Protein AF-A0A1M7TEX7-F1 (afdb_monomer)

Nearest PDB structures (foldseek):
  1cg5-assembly1_A  TM=2.596E-01  e=5.964E+00  Hemitrygon akajei

Sequence (252 aa):
MAIRQKQEQRQETKLKQSQVLVDERVIVTSGSEEETIYDITESYDDDASQSSERIDSQLYGEWSIDLEIGIKLTPKKSFLVVKTDVGYKLLFSGDSEEKVKGLVNLFASFFPFEELSKEKLLYVLEDERQGEYKFSIDRSLNDKSVLLPNGEIVPIVLLKRKKGRIENQEDKDYREFRGLIFDEFEILEELKKKEYFELLKKMLNGKSVEDFPDVFYEVFNTTEEKRERLRNLLKNKRVKSVIEEIVRNANS

Mean predicted aligned error: 14.6 Å

Radius of gyration: 24.05 Å; Cα contacts (8 Å, |Δi|>4): 272; chains: 1; bounding box: 50×52×78 Å

Structure (mmCIF, N/CA/C/O backbone):
data_AF-A0A1M7TEX7-F1
#
_entry.id   AF-A0A1M7TEX7-F1
#
loop_
_atom_site.group_PDB
_atom_site.id
_atom_site.type_symbol
_atom_site.label_atom_id
_atom_site.label_alt_id
_atom_site.label_comp_id
_atom_site.label_asym_id
_atom_site.label_entity_id
_atom_si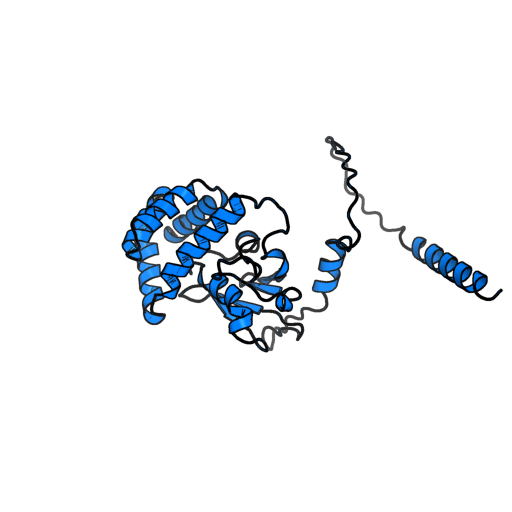te.label_seq_id
_atom_site.pdbx_PDB_ins_code
_atom_site.Cartn_x
_atom_site.Cartn_y
_atom_site.Cartn_z
_atom_site.occupancy
_atom_site.B_iso_or_equiv
_atom_site.auth_seq_id
_atom_site.auth_comp_id
_atom_site.auth_asym_id
_atom_site.auth_atom_id
_atom_site.pdbx_PDB_model_num
ATOM 1 N N . MET A 1 1 ? 28.910 12.886 -56.843 1.00 54.44 1 MET A N 1
ATOM 2 C CA . MET A 1 1 ? 27.505 12.953 -57.314 1.00 54.44 1 MET A CA 1
ATOM 3 C C . MET A 1 1 ? 26.549 11.968 -56.624 1.00 54.44 1 MET A C 1
ATOM 5 O O . MET A 1 1 ? 25.366 12.260 -56.588 1.00 54.44 1 MET A O 1
ATOM 9 N N . ALA A 1 2 ? 27.011 10.879 -55.991 1.00 54.47 2 ALA A N 1
ATOM 10 C CA . ALA A 1 2 ? 26.136 9.867 -55.368 1.00 54.47 2 ALA A CA 1
ATOM 11 C C . ALA A 1 2 ? 25.462 10.257 -54.025 1.00 54.47 2 ALA A C 1
ATOM 13 O O . ALA A 1 2 ? 24.569 9.557 -53.558 1.00 54.47 2 ALA A O 1
ATOM 14 N N . ILE A 1 3 ? 25.864 11.364 -53.386 1.00 50.59 3 ILE A N 1
ATOM 15 C CA . ILE A 1 3 ? 25.315 11.789 -52.081 1.00 50.59 3 ILE A CA 1
ATOM 16 C C . ILE A 1 3 ? 24.027 12.620 -52.245 1.00 50.59 3 ILE A C 1
ATOM 18 O O . ILE A 1 3 ? 23.128 12.512 -51.415 1.00 50.59 3 ILE A O 1
ATOM 22 N N . ARG A 1 4 ? 23.885 13.376 -53.348 1.00 47.16 4 ARG A N 1
ATOM 23 C CA . ARG A 1 4 ? 22.679 14.183 -53.630 1.00 47.16 4 ARG A CA 1
ATOM 24 C C . ARG A 1 4 ? 21.462 13.323 -53.991 1.00 47.16 4 ARG A C 1
ATOM 26 O O . ARG A 1 4 ? 20.394 13.532 -53.431 1.00 47.16 4 ARG A O 1
ATOM 33 N N . GLN A 1 5 ? 21.652 12.268 -54.786 1.00 51.34 5 GLN A N 1
ATOM 34 C CA . GLN A 1 5 ? 20.570 11.342 -55.162 1.00 51.34 5 GLN A CA 1
ATOM 35 C C . GLN A 1 5 ? 19.967 10.591 -53.958 1.00 51.34 5 GLN A C 1
ATOM 37 O O . GLN A 1 5 ? 18.778 10.282 -53.940 1.00 51.34 5 GLN A O 1
ATOM 42 N N . LYS A 1 6 ? 20.765 10.339 -52.910 1.00 50.41 6 LYS A N 1
ATOM 43 C CA . LYS A 1 6 ? 20.307 9.656 -51.688 1.00 50.41 6 LYS A CA 1
ATOM 44 C C . LYS A 1 6 ? 19.526 10.579 -50.738 1.00 50.41 6 LYS A C 1
ATOM 46 O O . LYS A 1 6 ? 18.784 10.088 -49.887 1.00 50.41 6 LYS A O 1
ATOM 51 N N . GLN A 1 7 ? 19.688 11.899 -50.869 1.00 49.69 7 GLN A N 1
ATOM 52 C CA . GLN A 1 7 ? 18.913 12.898 -50.123 1.00 49.69 7 GLN A CA 1
ATOM 53 C C . GLN A 1 7 ? 17.578 13.218 -50.812 1.00 49.69 7 GLN A C 1
ATOM 55 O O . GLN A 1 7 ? 16.569 13.326 -50.118 1.00 49.69 7 GLN A O 1
ATOM 60 N N . GLU A 1 8 ? 17.539 13.250 -52.147 1.00 52.47 8 GLU A N 1
ATOM 61 C CA . GLU A 1 8 ? 16.302 13.458 -52.921 1.00 52.47 8 GLU A CA 1
ATOM 62 C C . GLU A 1 8 ? 15.307 12.291 -52.750 1.00 52.47 8 GLU A C 1
ATOM 64 O O . GLU A 1 8 ? 14.137 12.525 -52.446 1.00 52.47 8 GLU A O 1
ATOM 69 N N . GLN A 1 9 ? 15.771 11.031 -52.758 1.00 49.50 9 GLN A N 1
ATOM 70 C CA . GLN A 1 9 ? 14.899 9.869 -52.491 1.00 49.50 9 GLN A CA 1
ATOM 71 C C . GLN A 1 9 ? 14.287 9.866 -51.076 1.00 49.50 9 GLN A C 1
ATOM 73 O O . GLN A 1 9 ? 13.169 9.386 -50.868 1.00 49.50 9 GLN A O 1
ATOM 78 N N . ARG A 1 10 ? 14.986 10.421 -50.075 1.00 51.16 10 ARG A N 1
ATOM 79 C CA . ARG A 1 10 ? 14.465 10.520 -48.699 1.00 51.16 10 ARG A CA 1
ATOM 80 C C . ARG A 1 10 ? 13.403 11.612 -48.541 1.00 51.16 10 ARG A C 1
ATOM 82 O O . ARG A 1 10 ? 12.552 11.473 -47.665 1.00 51.16 10 ARG A O 1
ATOM 89 N N . GLN A 1 11 ? 13.422 12.661 -49.367 1.00 49.69 11 GLN A N 1
ATOM 90 C CA . GLN A 1 11 ? 12.384 13.698 -49.356 1.00 49.69 11 GLN A CA 1
ATOM 91 C C . GLN A 1 11 ? 11.118 13.254 -50.102 1.00 49.69 11 GLN A C 1
ATOM 93 O O . GLN A 1 11 ? 10.023 13.464 -49.584 1.00 49.69 11 GLN A O 1
ATOM 98 N N . GLU A 1 12 ? 11.241 12.534 -51.223 1.00 46.06 12 GLU A N 1
ATOM 99 C CA . GLU A 1 12 ? 10.071 11.974 -51.925 1.00 46.06 12 GLU A CA 1
ATOM 100 C C . GLU A 1 12 ? 9.307 10.936 -51.087 1.00 46.06 12 GLU A C 1
ATOM 102 O O . GLU A 1 12 ? 8.078 10.875 -51.137 1.00 46.06 12 GLU A O 1
ATOM 107 N N . THR A 1 13 ? 10.012 10.149 -50.266 1.00 45.34 13 THR A N 1
ATOM 108 C CA . THR A 1 13 ? 9.368 9.142 -49.403 1.00 45.34 13 THR A CA 1
ATOM 109 C C . THR A 1 13 ? 8.592 9.791 -48.245 1.00 45.34 13 THR A C 1
ATOM 111 O O . THR A 1 13 ? 7.559 9.270 -47.831 1.00 45.34 13 THR A O 1
ATOM 114 N N . LYS A 1 14 ? 9.037 10.961 -47.755 1.00 47.81 14 LYS A N 1
ATOM 115 C CA . LYS A 1 14 ? 8.327 11.725 -46.714 1.00 47.81 14 LYS A CA 1
ATOM 116 C C . LYS A 1 14 ? 7.072 12.419 -47.246 1.00 47.81 14 LYS A C 1
ATOM 118 O O . LYS A 1 14 ? 6.062 12.404 -46.556 1.00 47.81 14 LYS A O 1
ATOM 123 N N . LEU A 1 15 ? 7.101 12.954 -48.470 1.00 41.19 15 LEU A N 1
ATOM 124 C CA . LEU A 1 15 ? 5.925 13.599 -49.072 1.00 41.19 15 LEU A CA 1
ATOM 125 C C . LEU A 1 15 ? 4.795 12.614 -49.415 1.00 41.19 15 LEU A C 1
ATOM 127 O O . LEU A 1 15 ? 3.628 12.987 -49.344 1.00 41.19 15 LEU A O 1
ATOM 131 N N . LYS A 1 16 ? 5.112 11.350 -49.728 1.00 40.16 16 LYS A N 1
ATOM 132 C CA . LYS A 1 16 ? 4.091 10.326 -50.023 1.00 40.16 16 LYS A CA 1
ATOM 133 C C . LYS A 1 16 ? 3.380 9.766 -48.785 1.00 40.16 16 LYS A C 1
ATOM 135 O O . LYS A 1 16 ? 2.271 9.264 -48.920 1.00 40.16 16 LYS A O 1
ATOM 140 N N . GLN A 1 17 ? 3.960 9.875 -47.587 1.00 37.75 17 GLN A N 1
ATOM 141 C CA . GLN A 1 17 ? 3.291 9.459 -46.341 1.00 37.75 17 GLN A CA 1
ATOM 142 C C . GLN A 1 17 ? 2.362 10.537 -45.765 1.00 37.75 17 GLN A C 1
ATOM 144 O O . GLN A 1 17 ? 1.454 10.216 -45.008 1.00 37.75 17 GLN A O 1
ATOM 149 N N . SER A 1 18 ? 2.529 11.800 -46.166 1.00 37.09 18 SER A N 1
ATOM 150 C CA . SER A 1 18 ? 1.673 12.916 -45.736 1.00 37.09 18 SER A CA 1
ATOM 151 C C . SER A 1 18 ? 0.347 13.020 -46.504 1.00 37.09 18 SER A C 1
ATOM 153 O O . SER A 1 18 ? -0.485 13.849 -46.158 1.00 37.09 18 SER A O 1
ATOM 155 N N . GLN A 1 19 ? 0.141 12.205 -47.544 1.00 34.66 19 GLN A N 1
ATOM 156 C CA . GLN A 1 19 ? -1.050 12.245 -48.406 1.00 34.66 19 GLN A CA 1
ATOM 157 C C . GLN A 1 19 ? -2.088 11.143 -48.122 1.00 34.66 19 GLN A C 1
ATOM 159 O O . GLN A 1 19 ? -3.064 11.049 -48.857 1.00 34.66 19 GLN A O 1
ATOM 164 N N . VAL A 1 20 ? -1.929 10.333 -47.065 1.00 36.31 20 VAL A N 1
ATOM 165 C CA . VAL A 1 20 ? -2.857 9.216 -46.748 1.00 36.31 20 VAL A CA 1
ATOM 166 C C . VAL A 1 20 ? -3.578 9.393 -45.400 1.00 36.31 20 VAL A C 1
ATOM 168 O O . VAL A 1 20 ? -4.051 8.434 -44.809 1.00 36.31 20 VAL A O 1
ATOM 171 N N . LEU A 1 21 ? -3.714 10.621 -44.900 1.00 33.38 21 LEU A N 1
ATOM 172 C CA . LEU A 1 21 ? -4.536 10.906 -43.714 1.00 33.38 21 LEU A CA 1
ATOM 173 C C . LEU A 1 21 ? -5.398 12.149 -43.940 1.00 33.38 21 LEU A C 1
ATOM 175 O O . LEU A 1 21 ? -5.237 13.165 -43.274 1.00 33.38 21 LEU A O 1
ATOM 179 N N . VAL A 1 22 ? -6.311 12.064 -44.907 1.00 34.53 22 VAL A N 1
ATOM 180 C CA . VAL A 1 22 ? -7.509 12.910 -44.952 1.00 34.53 22 VAL A CA 1
ATOM 181 C C . VAL A 1 22 ? -8.653 12.055 -45.485 1.00 34.53 22 VAL A C 1
ATOM 183 O O . VAL A 1 22 ? -8.833 11.957 -46.690 1.00 34.53 22 VAL A O 1
ATOM 186 N N . ASP A 1 23 ? -9.355 11.374 -44.586 1.00 33.91 23 ASP A N 1
ATOM 187 C CA . ASP A 1 23 ? -10.814 11.233 -44.617 1.00 33.91 23 ASP A CA 1
ATOM 188 C C . ASP A 1 23 ? -11.241 10.308 -43.478 1.00 33.91 23 ASP A C 1
ATOM 190 O O . ASP A 1 23 ? -11.081 9.099 -43.557 1.00 33.91 23 ASP A O 1
ATOM 194 N N . GLU A 1 24 ? -11.797 10.894 -42.421 1.00 30.89 24 GLU A N 1
ATOM 195 C CA . GLU A 1 24 ? -13.017 10.380 -41.802 1.00 30.89 24 GLU A CA 1
ATOM 196 C C . GLU A 1 24 ? -13.632 11.499 -40.955 1.00 30.89 24 GLU A C 1
ATOM 198 O O . GLU A 1 24 ? -13.130 11.911 -39.910 1.00 30.89 24 GLU A O 1
ATOM 203 N N . ARG A 1 25 ? -14.719 12.062 -41.485 1.00 28.45 25 ARG A N 1
ATOM 204 C CA . ARG A 1 25 ? -15.595 12.993 -40.781 1.00 28.45 25 ARG A CA 1
ATOM 205 C C . ARG A 1 25 ? -16.450 12.195 -39.803 1.00 28.45 25 ARG A C 1
ATOM 207 O O . ARG A 1 25 ? -17.262 11.387 -40.243 1.00 28.45 25 ARG A O 1
ATOM 214 N N . VAL A 1 26 ? -16.386 12.526 -38.518 1.00 27.75 26 VAL A N 1
ATOM 215 C CA . VAL A 1 26 ? -17.524 12.327 -37.615 1.00 27.75 26 VAL A CA 1
ATOM 216 C C . VAL A 1 26 ? -17.918 13.685 -37.054 1.00 27.75 26 VAL A C 1
ATOM 218 O O . VAL A 1 26 ? -17.162 14.350 -36.354 1.00 27.75 26 VAL A O 1
ATOM 221 N N . ILE A 1 27 ? -19.117 14.104 -37.445 1.00 28.69 27 ILE A N 1
ATOM 222 C CA . ILE A 1 27 ? -19.840 15.252 -36.911 1.00 28.69 27 ILE A CA 1
ATOM 223 C C . ILE A 1 27 ? -20.352 14.857 -35.524 1.00 28.69 27 ILE A C 1
ATOM 225 O O . ILE A 1 27 ? -21.177 13.951 -35.431 1.00 28.69 27 ILE A O 1
ATOM 229 N N . VAL A 1 28 ? -19.941 15.574 -34.477 1.00 27.50 28 VAL A N 1
ATOM 230 C CA . VAL A 1 28 ? -20.751 15.755 -33.265 1.00 27.50 28 VAL A CA 1
ATOM 231 C C . VAL A 1 28 ? -20.690 17.229 -32.872 1.00 27.50 28 VAL A C 1
ATOM 233 O O . VAL A 1 28 ? -19.688 17.915 -33.034 1.00 27.50 28 VAL A O 1
ATOM 236 N N . THR A 1 29 ? -21.857 17.708 -32.483 1.00 27.72 29 THR A N 1
ATOM 237 C CA . THR A 1 29 ? -22.355 19.075 -32.436 1.00 27.72 29 THR A CA 1
ATOM 238 C C . THR A 1 29 ? -21.688 20.007 -31.427 1.00 27.72 29 THR A C 1
ATOM 240 O O . THR A 1 29 ? -21.290 19.616 -30.337 1.00 27.72 29 THR A O 1
ATOM 243 N N . SER A 1 30 ? -21.691 21.277 -31.822 1.00 28.81 30 SER A N 1
ATOM 244 C CA . SER A 1 30 ? -21.382 22.508 -31.097 1.00 28.81 30 SER A CA 1
ATOM 245 C C . SER A 1 30 ? -21.958 22.619 -29.679 1.00 28.81 30 SER A C 1
ATOM 247 O O . SER A 1 30 ? -23.165 22.474 -29.485 1.00 28.81 30 SER A O 1
ATOM 249 N N . GLY A 1 31 ? -21.102 23.043 -28.748 1.00 25.62 31 GLY A N 1
ATOM 250 C CA . GLY A 1 31 ? -21.441 23.649 -27.462 1.00 25.62 31 GLY A CA 1
ATOM 251 C C . GLY A 1 31 ? -20.218 24.412 -26.951 1.00 25.62 31 GLY A C 1
ATOM 252 O O . GLY A 1 31 ? -19.184 23.813 -26.695 1.00 25.62 31 GLY A O 1
ATOM 253 N N . SER A 1 32 ? -20.321 25.735 -26.934 1.00 32.56 32 SER A N 1
ATOM 254 C CA . SER A 1 32 ? -19.311 26.734 -26.569 1.00 32.56 32 SER A CA 1
ATOM 255 C C . SER A 1 32 ? -18.817 26.628 -25.123 1.00 32.56 32 SER A C 1
ATOM 257 O O . SER A 1 32 ? -19.658 26.445 -24.253 1.00 32.56 32 SER A O 1
ATOM 259 N N . GLU A 1 33 ? -17.516 26.858 -24.883 1.00 29.20 33 GLU A N 1
ATOM 260 C CA . GLU A 1 33 ? -16.975 27.857 -23.929 1.00 29.20 33 GLU A CA 1
ATOM 261 C C . GLU A 1 33 ? -15.425 27.801 -23.833 1.00 29.20 33 GLU A C 1
ATOM 263 O O . GLU A 1 33 ? -14.837 26.764 -23.558 1.00 29.20 33 GLU A O 1
ATOM 268 N N . GLU A 1 34 ? -14.809 28.950 -24.143 1.00 30.31 34 GLU A N 1
ATOM 269 C CA . GLU A 1 34 ? -13.480 29.498 -23.787 1.00 30.31 34 GLU A CA 1
ATOM 270 C C . GLU A 1 34 ? -12.267 28.561 -23.557 1.00 30.31 34 GLU A C 1
ATOM 272 O O . GLU A 1 34 ? -12.024 28.059 -22.462 1.00 30.31 34 GLU A O 1
ATOM 277 N N . GLU A 1 35 ? -11.389 28.473 -24.569 1.00 26.50 35 GLU A N 1
ATOM 278 C CA . GLU A 1 35 ? -9.999 28.018 -24.417 1.00 26.50 35 GLU A CA 1
ATOM 279 C C . GLU A 1 35 ? -9.071 29.197 -24.082 1.00 26.50 35 GLU A C 1
ATOM 281 O O . GLU A 1 35 ? -8.774 30.051 -24.923 1.00 26.50 35 GLU A O 1
ATOM 286 N N . THR A 1 36 ? -8.553 29.220 -22.856 1.00 27.31 36 THR A N 1
ATOM 287 C CA . THR A 1 36 ? -7.415 30.066 -22.485 1.00 27.31 36 THR A CA 1
ATOM 288 C C . THR A 1 36 ? -6.122 29.377 -22.927 1.00 27.31 36 THR A C 1
ATOM 290 O O . THR A 1 36 ? -5.679 28.404 -22.318 1.00 27.31 36 THR A O 1
ATOM 293 N N . ILE A 1 37 ? -5.511 29.884 -23.998 1.00 26.39 37 ILE A N 1
ATOM 294 C CA . ILE A 1 37 ? -4.205 29.446 -24.502 1.00 26.39 37 ILE A CA 1
ATOM 295 C C . ILE A 1 37 ? -3.115 29.942 -23.539 1.00 26.39 37 ILE A C 1
ATOM 297 O O . ILE A 1 37 ? -2.884 31.147 -23.436 1.00 26.39 37 ILE A O 1
ATOM 301 N N . TYR A 1 38 ? -2.427 29.026 -22.853 1.00 28.62 38 TYR A N 1
ATOM 302 C CA . TYR A 1 38 ? -1.142 29.315 -22.211 1.00 28.62 38 TYR A CA 1
ATOM 303 C C . TYR A 1 38 ? -0.006 28.870 -23.130 1.00 28.62 38 TYR A C 1
ATOM 305 O O . TYR A 1 38 ? 0.230 27.681 -23.336 1.00 28.62 38 TYR A O 1
ATOM 313 N N . ASP A 1 39 ? 0.687 29.864 -23.673 1.00 28.72 39 ASP A N 1
ATOM 314 C CA . ASP A 1 39 ? 1.920 29.738 -24.439 1.00 28.72 39 ASP A CA 1
ATOM 315 C C . ASP A 1 39 ? 3.068 29.420 -23.457 1.00 28.72 39 ASP A C 1
ATOM 317 O O . ASP A 1 39 ? 3.471 30.272 -22.663 1.00 28.72 39 ASP A O 1
ATOM 321 N N . ILE A 1 40 ? 3.558 28.175 -23.446 1.00 30.78 40 ILE A N 1
ATOM 322 C CA . ILE A 1 40 ? 4.779 27.786 -22.720 1.00 30.78 40 ILE A CA 1
ATOM 323 C C . ILE A 1 40 ? 5.766 27.233 -23.742 1.00 30.78 40 ILE A C 1
ATOM 325 O O . ILE A 1 40 ? 5.841 26.035 -24.009 1.00 30.78 40 ILE A O 1
ATOM 329 N N . THR A 1 41 ? 6.546 28.140 -24.317 1.00 31.52 41 THR A N 1
ATOM 330 C CA . THR A 1 41 ? 7.811 27.808 -24.962 1.00 31.52 41 THR A CA 1
ATOM 331 C C . THR A 1 41 ? 8.876 27.617 -23.883 1.00 31.52 41 THR A C 1
ATOM 333 O O . THR A 1 41 ? 9.486 28.589 -23.441 1.00 31.52 41 THR A O 1
ATOM 336 N N . GLU A 1 42 ? 9.142 26.377 -23.479 1.00 31.56 42 GLU A N 1
ATOM 337 C CA . GLU A 1 42 ? 10.428 26.021 -22.874 1.00 31.56 42 GLU A CA 1
ATOM 338 C C . GLU A 1 42 ? 11.030 24.834 -23.624 1.00 31.56 42 GLU A C 1
ATOM 340 O O . GLU A 1 42 ? 10.431 23.775 -23.797 1.00 31.56 42 GLU A O 1
ATOM 345 N N . SER A 1 43 ? 12.226 25.086 -24.144 1.00 27.28 43 SER A N 1
ATOM 346 C CA . SER A 1 43 ? 13.076 24.174 -24.890 1.00 27.28 43 SER A CA 1
ATOM 347 C C . SER A 1 43 ? 13.375 22.913 -24.081 1.00 27.28 43 SER A C 1
ATOM 349 O O . SER A 1 43 ? 14.098 22.963 -23.085 1.00 27.28 43 SER A O 1
ATOM 351 N N . TYR A 1 44 ? 12.839 21.786 -24.541 1.00 30.80 44 TYR A N 1
ATOM 352 C CA . TYR A 1 44 ? 13.184 20.460 -24.049 1.00 30.80 44 TYR A CA 1
ATOM 353 C C . TYR A 1 44 ? 14.548 20.042 -24.596 1.00 30.80 44 TYR A C 1
ATOM 355 O O . TYR A 1 44 ? 14.739 19.976 -25.810 1.00 30.80 44 TYR A O 1
ATOM 363 N N . ASP A 1 45 ? 15.475 19.739 -23.690 1.00 27.58 45 ASP A N 1
ATOM 364 C CA . ASP A 1 45 ? 16.682 18.985 -24.015 1.00 27.58 45 ASP A CA 1
ATOM 365 C C . ASP A 1 45 ? 16.318 17.565 -24.500 1.00 27.58 45 ASP A C 1
ATOM 367 O O . ASP A 1 45 ? 15.389 16.908 -24.015 1.00 27.58 45 ASP A O 1
ATOM 371 N N . ASP A 1 46 ? 17.091 17.123 -25.484 1.00 31.89 46 ASP A N 1
ATOM 372 C CA . ASP A 1 46 ? 16.767 16.236 -26.608 1.00 31.89 46 ASP A CA 1
ATOM 373 C C . ASP A 1 46 ? 16.649 14.719 -26.309 1.00 31.89 46 ASP A C 1
ATOM 375 O O . ASP A 1 46 ? 17.019 13.907 -27.149 1.00 31.89 46 ASP A O 1
ATOM 379 N N . ASP A 1 47 ? 16.147 14.286 -25.141 1.00 33.41 47 ASP A N 1
ATOM 380 C CA . ASP A 1 47 ? 16.116 12.836 -24.807 1.00 33.41 47 ASP A CA 1
ATOM 381 C C . ASP A 1 47 ? 14.834 12.307 -24.122 1.00 33.41 47 ASP A C 1
ATOM 383 O O . ASP A 1 47 ? 14.770 11.148 -23.707 1.00 33.41 47 ASP A O 1
ATOM 387 N N . ALA A 1 48 ? 13.769 13.111 -24.027 1.00 40.31 48 ALA A N 1
ATOM 388 C CA . ALA A 1 48 ? 12.482 12.681 -23.448 1.00 40.31 48 ALA A CA 1
ATOM 389 C C . ALA A 1 48 ? 11.276 12.817 -24.398 1.00 40.31 48 ALA A C 1
ATOM 391 O O . ALA A 1 48 ? 10.140 12.534 -24.017 1.00 40.31 48 ALA A O 1
ATOM 392 N N . SER A 1 49 ? 11.508 13.195 -25.654 1.00 35.53 49 SER A N 1
ATOM 393 C CA . SER A 1 49 ? 10.461 13.588 -26.608 1.00 35.53 49 SER A CA 1
ATOM 394 C C . SER A 1 49 ? 9.995 12.442 -27.514 1.00 35.53 49 SER A C 1
ATOM 396 O O . SER A 1 49 ? 9.767 12.631 -28.708 1.00 35.53 49 SER A O 1
ATOM 398 N N . GLN A 1 50 ? 9.832 11.236 -26.964 1.00 33.62 50 GLN A N 1
ATOM 399 C CA . GLN A 1 50 ? 9.055 10.178 -27.616 1.00 33.62 50 GLN A CA 1
ATOM 400 C C . GLN A 1 50 ? 7.827 9.831 -26.772 1.00 33.62 50 GLN A C 1
ATOM 402 O O . GLN A 1 50 ? 7.761 8.800 -26.117 1.00 33.62 50 GLN A O 1
ATOM 407 N N . SER A 1 51 ? 6.843 10.731 -26.864 1.00 38.91 51 SER A N 1
ATOM 408 C CA . SER A 1 51 ? 5.399 10.456 -26.920 1.00 38.91 51 SER A CA 1
ATOM 409 C C . SER A 1 51 ? 4.832 9.468 -25.894 1.00 38.91 51 SER A C 1
ATOM 411 O O . SER A 1 51 ? 4.859 8.254 -26.108 1.00 38.91 51 SER A O 1
ATOM 413 N N . SER A 1 52 ? 4.154 10.006 -24.880 1.00 42.97 52 SER A N 1
ATOM 414 C CA . SER A 1 52 ? 3.128 9.291 -24.108 1.00 42.97 52 SER A CA 1
ATOM 415 C C . SER A 1 52 ? 2.142 8.521 -25.008 1.00 42.97 52 SER A C 1
ATOM 417 O O . SER A 1 52 ? 1.761 7.409 -24.672 1.00 42.97 52 SER A O 1
ATOM 419 N N . GLU A 1 53 ? 1.831 9.036 -26.202 1.00 37.78 53 GLU A N 1
ATOM 420 C CA . GLU A 1 53 ? 0.928 8.401 -27.180 1.00 37.78 53 GLU A CA 1
ATOM 421 C C . GLU A 1 53 ? 1.510 7.164 -27.908 1.00 37.78 53 GLU A C 1
ATOM 423 O O . GLU A 1 53 ? 0.760 6.277 -28.324 1.00 37.78 53 GLU A O 1
ATOM 428 N N . ARG A 1 54 ? 2.843 7.029 -28.053 1.00 37.88 54 ARG A N 1
ATOM 429 C CA . ARG A 1 54 ? 3.438 5.781 -28.596 1.00 37.88 54 ARG A CA 1
ATOM 430 C C . ARG A 1 54 ? 3.561 4.683 -27.552 1.00 37.88 54 ARG A C 1
ATOM 432 O O . ARG A 1 54 ? 3.608 3.513 -27.925 1.00 37.88 54 ARG A O 1
ATOM 439 N N . ILE A 1 55 ? 3.644 5.047 -26.274 1.00 45.56 55 ILE A N 1
ATOM 440 C CA . ILE A 1 55 ? 3.760 4.073 -25.188 1.00 45.56 55 ILE A CA 1
ATOM 441 C C . ILE A 1 55 ? 2.469 3.253 -25.101 1.00 45.56 55 ILE A C 1
ATOM 443 O O . ILE A 1 55 ? 2.549 2.028 -25.053 1.00 45.56 55 ILE A O 1
ATOM 447 N N . ASP A 1 56 ? 1.301 3.890 -25.222 1.00 38.22 56 ASP A N 1
ATOM 448 C CA . ASP A 1 56 ? 0.021 3.174 -25.246 1.00 38.22 56 ASP A CA 1
ATOM 449 C C . ASP A 1 56 ? -0.061 2.205 -26.438 1.00 38.22 56 ASP A C 1
ATOM 451 O O . ASP A 1 56 ? -0.260 1.007 -26.253 1.00 38.22 56 ASP A O 1
ATOM 455 N N . SER A 1 57 ? 0.213 2.657 -27.665 1.00 40.16 57 SER A N 1
ATOM 456 C CA . SER A 1 57 ? 0.108 1.792 -28.856 1.00 40.16 57 SER A CA 1
ATOM 457 C C . SER A 1 57 ? 1.132 0.642 -28.925 1.00 40.16 57 SER A C 1
ATOM 459 O O . SER A 1 57 ? 0.865 -0.360 -29.587 1.00 40.16 57 SER A O 1
ATOM 461 N N . GLN A 1 58 ? 2.273 0.729 -28.227 1.00 42.34 58 GLN A N 1
ATOM 462 C CA . GLN A 1 58 ? 3.241 -0.376 -28.111 1.00 42.34 58 GLN A CA 1
ATOM 463 C C . GLN A 1 58 ? 2.971 -1.323 -26.924 1.00 42.34 58 GLN A C 1
ATOM 465 O O . GLN A 1 58 ? 3.408 -2.474 -26.972 1.00 42.34 58 GLN A O 1
ATOM 470 N N . LEU A 1 59 ? 2.247 -0.881 -25.886 1.00 42.09 59 LEU A N 1
ATOM 471 C CA . LEU A 1 59 ? 1.855 -1.698 -24.722 1.00 42.09 59 LEU A CA 1
ATOM 472 C C . LEU A 1 59 ? 0.642 -2.603 -24.994 1.00 42.09 59 LEU A C 1
ATOM 474 O O . LEU A 1 59 ? 0.545 -3.682 -24.408 1.00 42.09 59 LEU A O 1
ATOM 478 N N . TYR A 1 60 ? -0.252 -2.203 -25.905 1.00 41.62 60 TYR A N 1
ATOM 479 C CA . TYR A 1 60 ? -1.427 -2.993 -26.314 1.00 41.62 60 TYR A CA 1
ATOM 480 C C . TYR A 1 60 ? -1.127 -4.070 -27.373 1.00 41.62 60 TYR A C 1
ATOM 482 O O . TYR A 1 60 ? -2.047 -4.683 -27.915 1.00 41.62 60 TYR A O 1
ATOM 490 N N . GLY A 1 61 ? 0.151 -4.341 -27.658 1.00 39.66 61 GLY A N 1
ATOM 491 C CA . GLY A 1 61 ? 0.563 -5.476 -28.480 1.00 39.66 61 GLY A CA 1
ATOM 492 C C . GLY A 1 61 ? 0.234 -6.813 -27.806 1.00 39.66 61 GLY A C 1
ATOM 493 O O . GLY A 1 61 ? 1.028 -7.319 -27.020 1.00 39.66 61 GLY A O 1
ATOM 494 N N . GLU A 1 62 ? -0.930 -7.363 -28.156 1.00 40.06 62 GLU A N 1
ATOM 495 C CA . GLU A 1 62 ? -1.388 -8.744 -27.935 1.00 40.06 62 GLU A CA 1
ATOM 496 C C . GLU A 1 62 ? -1.434 -9.218 -26.472 1.00 40.06 62 GLU A C 1
ATOM 498 O O . GLU A 1 62 ? -0.703 -10.109 -26.034 1.00 40.06 62 GLU A O 1
ATOM 503 N N . TRP A 1 63 ? -2.398 -8.680 -25.726 1.00 45.41 63 TRP A N 1
ATOM 504 C CA . TRP A 1 63 ? -2.955 -9.370 -24.564 1.00 45.41 63 TRP A CA 1
ATOM 505 C C . TRP A 1 63 ? -4.039 -10.320 -25.076 1.00 45.41 63 TRP A C 1
ATOM 507 O O . TRP A 1 63 ? -5.089 -9.873 -25.531 1.00 45.41 63 TRP A O 1
ATOM 517 N N . SER A 1 64 ? -3.787 -11.629 -25.046 1.00 40.19 64 SER A N 1
ATOM 518 C CA . SER A 1 64 ? -4.831 -12.630 -25.292 1.00 40.19 64 SER A CA 1
ATOM 519 C C . SER A 1 64 ? -5.257 -13.231 -23.956 1.00 40.19 64 SER A C 1
ATOM 521 O O . SER A 1 64 ? -4.480 -13.904 -23.278 1.00 40.19 64 SER A O 1
ATOM 523 N N . ILE A 1 65 ? -6.494 -12.945 -23.546 1.00 38.94 65 ILE A N 1
ATOM 524 C CA . ILE A 1 65 ? -7.145 -13.660 -22.448 1.00 38.94 65 ILE A CA 1
ATOM 525 C C . ILE A 1 65 ? -7.640 -14.978 -23.041 1.00 38.94 65 ILE A C 1
ATOM 527 O O . ILE A 1 65 ? -8.652 -15.014 -23.738 1.00 38.94 65 ILE A O 1
ATOM 531 N N . ASP A 1 66 ? -6.889 -16.048 -22.807 1.00 42.84 66 ASP A N 1
ATOM 532 C CA . ASP A 1 66 ? -7.304 -17.403 -23.155 1.00 42.84 66 ASP A CA 1
ATOM 533 C C . ASP A 1 66 ? -8.232 -17.935 -22.050 1.00 42.84 66 ASP A C 1
ATOM 535 O O . ASP A 1 66 ? -7.792 -18.297 -20.953 1.00 42.84 66 ASP A O 1
ATOM 539 N N . LEU A 1 67 ? -9.540 -17.901 -22.321 1.00 40.25 67 LEU A N 1
ATOM 540 C CA . LEU A 1 67 ? -10.604 -18.271 -21.381 1.00 40.25 67 LEU A CA 1
ATOM 541 C C . LEU A 1 67 ? -10.590 -19.764 -20.995 1.00 40.25 67 LEU A C 1
ATOM 543 O O . LEU A 1 67 ? -11.230 -20.120 -20.009 1.00 40.25 67 LEU A O 1
ATOM 547 N N . GLU A 1 68 ? -9.857 -20.625 -21.713 1.00 37.06 68 GLU A N 1
ATOM 548 C CA . GLU A 1 68 ? -9.771 -22.064 -21.412 1.00 37.06 68 GLU A CA 1
ATOM 549 C C . GLU A 1 68 ? -8.563 -22.447 -20.534 1.00 37.06 68 GLU A C 1
ATOM 551 O O . GLU A 1 68 ? -8.586 -23.497 -19.892 1.00 37.06 68 GLU A O 1
ATOM 556 N N . ILE A 1 69 ? -7.511 -21.616 -20.475 1.00 40.81 69 ILE A N 1
ATOM 557 C CA . ILE A 1 69 ? -6.205 -21.990 -19.884 1.00 40.81 69 ILE A CA 1
ATOM 558 C C . ILE A 1 69 ? -5.789 -21.074 -18.712 1.00 40.81 69 ILE A C 1
ATOM 560 O O . ILE A 1 69 ? -4.903 -21.420 -17.928 1.00 40.81 69 ILE A O 1
ATOM 564 N N . GLY A 1 70 ? -6.463 -19.940 -18.516 1.00 41.97 70 GLY A N 1
ATOM 565 C CA . GLY A 1 70 ? -6.067 -18.939 -17.524 1.00 41.97 70 GLY A CA 1
ATOM 566 C C . GLY A 1 70 ? -5.013 -17.966 -18.064 1.00 41.97 70 GLY A C 1
ATOM 567 O O . GLY A 1 70 ? -4.465 -18.140 -19.151 1.00 41.97 70 GLY A O 1
ATOM 568 N N . ILE A 1 71 ? -4.771 -16.889 -17.308 1.00 45.56 71 ILE A N 1
ATOM 569 C CA . ILE A 1 71 ? -3.991 -15.707 -17.717 1.00 45.56 71 ILE A CA 1
ATOM 570 C C . ILE A 1 71 ? -2.615 -16.110 -18.272 1.00 45.56 71 ILE A C 1
ATOM 572 O O . ILE A 1 71 ? -1.726 -16.534 -17.531 1.00 45.56 71 ILE A O 1
ATOM 576 N N . LYS A 1 72 ? -2.411 -15.925 -19.581 1.00 40.50 72 LYS A N 1
ATOM 577 C CA . LYS A 1 72 ? -1.128 -16.164 -20.245 1.00 40.50 72 LYS A CA 1
ATOM 578 C C . LYS A 1 72 ? -0.304 -14.878 -20.200 1.00 40.50 72 LYS A C 1
ATOM 580 O O . LYS A 1 72 ? -0.470 -13.994 -21.033 1.00 40.50 72 LYS A O 1
ATOM 585 N N . LEU A 1 73 ? 0.571 -14.756 -19.199 1.00 50.34 73 LEU A N 1
ATOM 586 C CA . LEU A 1 73 ? 1.545 -13.663 -19.125 1.00 50.34 73 LEU A CA 1
ATOM 587 C C . LEU A 1 73 ? 2.456 -13.732 -20.360 1.00 50.34 73 LEU A C 1
ATOM 589 O O . LEU A 1 73 ? 3.251 -14.663 -20.505 1.00 50.34 73 LEU A O 1
ATOM 593 N N . THR A 1 74 ? 2.333 -12.770 -21.273 1.00 49.16 74 THR A N 1
ATOM 594 C CA . THR A 1 74 ? 3.200 -12.682 -22.451 1.00 49.16 74 THR A CA 1
ATOM 595 C C . THR A 1 74 ? 4.663 -12.567 -21.979 1.00 49.16 74 THR A C 1
ATOM 597 O O . THR A 1 74 ? 4.928 -11.824 -21.031 1.00 49.16 74 THR A O 1
ATOM 600 N N . PRO A 1 75 ? 5.656 -13.247 -22.595 1.00 44.50 75 PRO A N 1
ATOM 601 C CA . PRO A 1 75 ? 7.028 -13.356 -22.063 1.00 44.50 75 PRO A CA 1
ATOM 602 C C . PRO A 1 75 ? 7.819 -12.042 -21.931 1.00 44.50 75 PRO A C 1
ATOM 604 O O . PRO A 1 75 ? 8.970 -12.050 -21.491 1.00 44.50 75 PRO A O 1
ATOM 607 N N . LYS A 1 76 ? 7.226 -10.890 -22.259 1.00 51.38 76 LYS A N 1
ATOM 608 C CA . LYS A 1 76 ? 7.745 -9.577 -21.865 1.00 51.38 76 LYS A CA 1
ATOM 609 C C . LYS A 1 76 ? 7.258 -9.230 -20.449 1.00 51.38 76 LYS A C 1
ATOM 611 O O . LYS A 1 76 ? 6.431 -8.354 -20.236 1.00 51.38 76 LYS A O 1
ATOM 616 N N . LYS A 1 77 ? 7.806 -9.994 -19.496 1.00 58.06 77 LYS A N 1
ATOM 617 C CA . LYS A 1 77 ? 8.082 -9.647 -18.091 1.00 58.06 77 LYS A CA 1
ATOM 618 C C . LYS A 1 77 ? 7.034 -8.750 -17.416 1.00 58.06 77 LYS A C 1
ATOM 620 O O . LYS A 1 77 ? 7.314 -7.601 -17.095 1.00 58.06 77 LYS A O 1
ATOM 625 N N . SER A 1 78 ? 5.843 -9.287 -17.183 1.00 75.44 78 SER A N 1
ATOM 626 C CA . SER A 1 78 ? 4.793 -8.612 -16.413 1.00 75.44 78 SER A CA 1
ATOM 627 C C . SER A 1 78 ? 4.568 -9.303 -15.066 1.00 75.44 78 SER A C 1
ATOM 629 O O . SER A 1 78 ? 4.760 -10.513 -14.943 1.00 75.44 78 SER A O 1
ATOM 631 N N . PHE A 1 79 ? 4.189 -8.523 -14.059 1.00 90.06 79 PHE A N 1
ATOM 632 C CA . PHE A 1 79 ? 3.884 -8.971 -12.703 1.00 90.06 79 PHE A CA 1
ATOM 633 C C . PHE A 1 79 ? 2.376 -9.127 -12.526 1.00 90.06 79 PHE A C 1
ATOM 635 O O . PHE A 1 79 ? 1.630 -8.288 -13.019 1.00 90.06 79 PHE A O 1
ATOM 642 N N . LEU A 1 80 ? 1.919 -10.145 -11.800 1.00 91.00 80 LEU A N 1
ATOM 643 C CA . LEU A 1 80 ? 0.500 -10.309 -11.472 1.00 91.00 80 LEU A CA 1
ATOM 644 C C . LEU A 1 80 ? 0.290 -10.036 -9.986 1.00 91.00 80 LEU A C 1
ATOM 646 O O . LEU A 1 80 ? 0.943 -10.650 -9.150 1.00 91.00 80 LEU A O 1
ATOM 650 N N . VAL A 1 81 ? -0.635 -9.145 -9.649 1.00 94.38 81 VAL A N 1
ATOM 651 C CA . VAL A 1 81 ? -1.039 -8.909 -8.263 1.00 94.38 81 VAL A CA 1
ATOM 652 C C . VAL A 1 81 ? -2.311 -9.686 -7.984 1.00 94.38 81 VAL A C 1
ATOM 654 O O . VAL A 1 81 ? -3.299 -9.563 -8.704 1.00 94.38 81 VAL A O 1
ATOM 657 N N . VAL A 1 82 ? -2.291 -10.472 -6.913 1.00 94.00 82 VAL A N 1
ATOM 658 C CA . VAL A 1 82 ? -3.450 -11.229 -6.441 1.00 94.00 82 VAL A CA 1
ATOM 659 C C . VAL A 1 82 ? -3.902 -10.706 -5.087 1.00 94.00 82 VAL A C 1
ATOM 661 O O . VAL A 1 82 ? -3.086 -10.413 -4.211 1.00 94.00 82 VAL A O 1
ATOM 664 N N . LYS A 1 83 ? -5.219 -10.591 -4.914 1.00 94.12 83 LYS A N 1
ATOM 665 C CA . LYS A 1 83 ? -5.834 -10.287 -3.623 1.00 94.12 83 LYS A CA 1
ATOM 666 C C . LYS A 1 83 ? -5.978 -11.577 -2.814 1.00 94.12 83 LYS A C 1
ATOM 668 O O . LYS A 1 83 ? -6.440 -12.589 -3.331 1.00 94.12 83 LYS A O 1
ATOM 673 N N . THR A 1 84 ? -5.584 -11.529 -1.551 1.00 91.88 84 THR A N 1
ATOM 674 C CA . THR A 1 84 ? -5.691 -12.616 -0.569 1.00 91.88 84 THR A CA 1
ATOM 675 C C . THR A 1 84 ? -6.507 -12.145 0.632 1.00 91.88 84 THR A C 1
ATOM 677 O O . THR A 1 84 ? -6.867 -10.970 0.721 1.00 91.88 84 THR A O 1
ATOM 680 N N . ASP A 1 85 ? -6.794 -13.036 1.577 1.00 88.81 85 ASP A N 1
ATOM 681 C CA . ASP A 1 85 ? -7.476 -12.669 2.822 1.00 88.81 85 ASP A CA 1
ATOM 682 C C . ASP A 1 85 ? -6.596 -11.848 3.781 1.00 88.81 85 ASP A C 1
ATOM 684 O O . ASP A 1 85 ? -7.115 -11.200 4.685 1.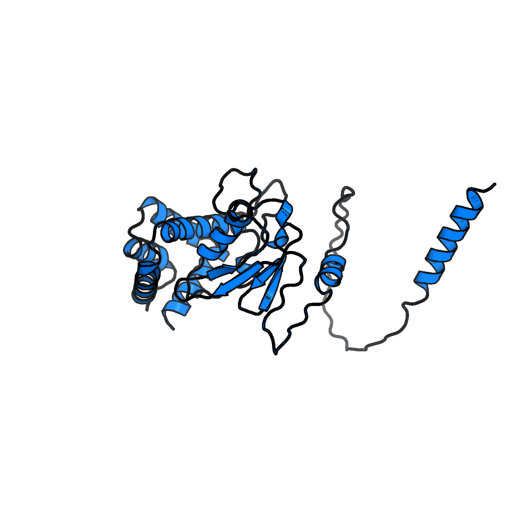00 88.81 85 ASP A O 1
ATOM 688 N N . VAL A 1 86 ? -5.282 -11.821 3.552 1.00 90.31 86 VAL A N 1
ATOM 689 C CA . VAL A 1 86 ? -4.296 -11.085 4.361 1.00 90.31 86 VAL A CA 1
ATOM 690 C C . VAL A 1 86 ? -3.616 -9.940 3.600 1.00 90.31 86 VAL A C 1
ATOM 692 O O . VAL A 1 86 ? -2.574 -9.453 4.023 1.00 90.31 86 VAL A O 1
ATOM 695 N N . GLY A 1 87 ? -4.185 -9.501 2.475 1.00 91.94 87 GLY A N 1
ATOM 696 C CA . GLY A 1 87 ? -3.675 -8.372 1.691 1.00 91.94 87 GLY A CA 1
ATOM 697 C C . GLY A 1 87 ? -3.363 -8.757 0.251 1.00 91.94 87 GLY A C 1
ATOM 698 O O . GLY A 1 87 ? -3.986 -9.663 -0.306 1.00 91.94 87 GLY A O 1
ATOM 699 N N . TYR A 1 88 ? -2.399 -8.081 -0.366 1.00 95.06 88 TYR A N 1
ATOM 700 C CA . TYR A 1 88 ? -2.038 -8.286 -1.769 1.00 95.06 88 TYR A CA 1
ATOM 701 C C . TYR A 1 88 ? -0.682 -8.979 -1.905 1.00 95.06 88 TYR A C 1
ATOM 703 O O . TYR A 1 88 ? 0.262 -8.671 -1.179 1.00 95.06 88 TYR A O 1
ATOM 711 N N . LYS A 1 89 ? -0.576 -9.916 -2.853 1.00 93.19 89 LYS A N 1
ATOM 712 C CA . LYS A 1 89 ? 0.668 -10.638 -3.155 1.00 93.19 89 LYS A CA 1
ATOM 713 C C . LYS A 1 89 ? 1.070 -10.441 -4.605 1.00 93.19 89 LYS A C 1
ATOM 715 O O . LYS A 1 89 ? 0.228 -10.464 -5.500 1.00 93.19 89 LYS A O 1
ATOM 720 N N . LEU A 1 90 ? 2.371 -10.279 -4.822 1.00 93.81 90 LEU A N 1
ATOM 721 C CA . LEU A 1 90 ? 2.969 -10.193 -6.146 1.00 93.81 90 LEU A CA 1
ATOM 722 C C . LEU A 1 90 ? 3.396 -11.586 -6.611 1.00 93.81 90 LEU A C 1
ATOM 724 O O . LEU A 1 90 ? 4.204 -12.243 -5.959 1.00 93.81 90 LEU A O 1
ATOM 728 N N . LEU A 1 91 ? 2.887 -12.015 -7.758 1.00 90.38 91 LEU A N 1
ATOM 729 C CA . LEU A 1 91 ? 3.332 -13.203 -8.467 1.00 90.38 91 LEU A CA 1
ATOM 730 C C . LEU A 1 91 ? 4.261 -12.781 -9.603 1.00 90.38 91 LEU A C 1
ATOM 732 O O . LEU A 1 91 ? 3.933 -11.913 -10.418 1.00 90.38 91 LEU A O 1
ATOM 736 N N . PHE A 1 92 ? 5.433 -13.404 -9.648 1.00 87.00 92 PHE A N 1
ATOM 737 C CA . PHE A 1 92 ? 6.471 -13.110 -10.623 1.00 87.00 92 PHE A CA 1
ATOM 738 C C . PHE A 1 92 ? 7.258 -14.367 -10.977 1.00 87.00 92 PHE A C 1
ATOM 740 O O . PHE A 1 92 ? 7.342 -15.309 -10.193 1.00 87.00 92 PHE A O 1
ATOM 747 N N . SER A 1 93 ? 7.824 -14.385 -12.181 1.00 77.94 93 SER A N 1
ATOM 748 C CA . SER A 1 93 ? 8.663 -15.478 -12.668 1.00 77.94 93 SER A CA 1
ATOM 749 C C . SER A 1 93 ? 9.810 -14.917 -13.499 1.00 77.94 93 SER A C 1
ATOM 751 O O . SER A 1 93 ? 9.646 -13.932 -14.217 1.00 77.94 93 SER A O 1
ATOM 753 N N . GLY A 1 94 ? 10.981 -15.542 -13.393 1.00 78.00 94 GLY A N 1
ATOM 754 C CA . GLY A 1 94 ? 12.178 -15.183 -14.157 1.00 78.00 94 GLY A CA 1
ATOM 755 C C . GLY A 1 94 ? 13.032 -14.054 -13.568 1.00 78.00 94 GLY A C 1
ATOM 756 O O . GLY A 1 94 ? 14.185 -13.917 -13.974 1.00 78.00 94 GLY A O 1
ATOM 757 N N . ASP A 1 95 ? 12.531 -13.291 -12.595 1.00 83.94 95 ASP A N 1
ATOM 758 C CA . ASP A 1 95 ? 13.321 -12.322 -11.828 1.00 83.94 95 ASP A CA 1
ATOM 759 C C . ASP A 1 95 ? 13.630 -12.842 -10.423 1.00 83.94 95 ASP A C 1
ATOM 761 O O . ASP A 1 95 ? 12.827 -13.549 -9.818 1.00 83.94 95 ASP A O 1
ATOM 765 N N . SER A 1 96 ? 14.799 -12.480 -9.895 1.00 85.12 96 SER A N 1
ATOM 766 C CA . SER A 1 96 ? 15.170 -12.784 -8.513 1.00 85.12 96 SER A CA 1
ATOM 767 C C . SER A 1 96 ? 14.346 -11.952 -7.534 1.00 85.12 96 SER A C 1
ATOM 769 O O . SER A 1 96 ? 14.130 -10.765 -7.780 1.00 85.12 96 SER A O 1
ATOM 771 N N . GLU A 1 97 ? 13.995 -12.541 -6.392 1.00 85.81 97 GLU A N 1
ATOM 772 C CA . GLU A 1 97 ? 13.257 -11.878 -5.309 1.00 85.81 97 GLU A CA 1
ATOM 773 C C . GLU A 1 97 ? 13.878 -10.533 -4.907 1.00 85.81 97 GLU A C 1
ATOM 775 O O . GLU A 1 97 ? 13.171 -9.537 -4.822 1.00 85.81 97 GLU A O 1
ATOM 780 N N . GLU A 1 98 ? 15.209 -10.464 -4.809 1.00 87.75 98 GLU A N 1
ATOM 781 C CA . GLU A 1 98 ? 15.925 -9.224 -4.480 1.00 87.75 98 GLU A CA 1
ATOM 782 C C . GLU A 1 98 ? 15.609 -8.071 -5.446 1.00 87.75 98 GLU A C 1
ATOM 784 O O . GLU A 1 98 ? 15.410 -6.938 -5.022 1.00 87.75 98 GLU A O 1
ATOM 789 N N . LYS A 1 99 ? 15.470 -8.356 -6.748 1.00 88.25 99 LYS A N 1
ATOM 790 C CA . LYS A 1 99 ? 15.184 -7.322 -7.758 1.00 88.25 99 LYS A CA 1
ATOM 791 C C . LYS A 1 99 ? 13.778 -6.760 -7.630 1.00 88.25 99 LYS A C 1
ATOM 793 O O . LYS A 1 99 ? 13.534 -5.606 -7.968 1.00 88.25 99 LYS A O 1
ATOM 798 N N . VAL A 1 100 ? 12.841 -7.601 -7.208 1.00 90.75 100 VAL A N 1
ATOM 799 C CA . VAL A 1 100 ? 11.416 -7.265 -7.136 1.00 90.75 100 VAL A CA 1
ATOM 800 C C . VAL A 1 100 ? 10.985 -6.919 -5.714 1.00 90.75 100 VAL A C 1
ATOM 802 O O . VAL A 1 100 ? 9.815 -6.613 -5.498 1.00 90.75 100 VAL A O 1
ATOM 805 N N . LYS A 1 101 ? 11.914 -6.920 -4.752 1.00 90.75 101 LYS A N 1
ATOM 806 C CA . LYS A 1 101 ? 11.650 -6.716 -3.328 1.00 90.75 101 LYS A CA 1
ATOM 807 C C . LYS A 1 101 ? 10.859 -5.440 -3.053 1.00 90.75 101 LYS A C 1
ATOM 809 O O . LYS A 1 101 ? 9.867 -5.491 -2.338 1.00 90.75 101 LYS A O 1
ATOM 814 N N . GLY A 1 102 ? 11.200 -4.319 -3.692 1.00 91.69 102 GLY A N 1
ATOM 815 C CA . GLY A 1 102 ? 10.432 -3.079 -3.533 1.00 91.69 102 GLY A CA 1
ATOM 816 C C . GLY A 1 102 ? 8.984 -3.167 -4.021 1.00 91.69 102 GLY A C 1
ATOM 817 O O . GLY A 1 102 ? 8.108 -2.559 -3.414 1.00 91.69 102 GLY A O 1
ATOM 818 N N . LEU A 1 103 ? 8.704 -3.950 -5.073 1.00 93.62 103 LEU A N 1
ATOM 819 C CA . LEU A 1 103 ? 7.327 -4.214 -5.510 1.00 93.62 103 LEU A CA 1
ATOM 820 C C . LEU A 1 103 ? 6.604 -5.115 -4.512 1.00 93.62 103 LEU A C 1
ATOM 822 O O . LEU A 1 103 ? 5.460 -4.840 -4.167 1.00 93.62 103 LEU A O 1
ATOM 826 N N . VAL A 1 104 ? 7.265 -6.179 -4.049 1.00 94.19 104 VAL A N 1
ATOM 827 C CA . VAL A 1 104 ? 6.714 -7.091 -3.038 1.00 94.19 104 VAL A CA 1
ATOM 828 C C . VAL A 1 104 ? 6.323 -6.303 -1.787 1.00 94.19 104 VAL A C 1
ATOM 830 O O . VAL A 1 104 ? 5.178 -6.391 -1.349 1.00 94.19 104 VAL A O 1
ATOM 833 N N . ASN A 1 105 ? 7.227 -5.461 -1.287 1.00 94.06 105 ASN A N 1
ATOM 834 C CA . ASN A 1 105 ? 6.999 -4.599 -0.131 1.00 94.06 105 ASN A CA 1
ATOM 835 C C . ASN A 1 105 ? 5.869 -3.592 -0.374 1.00 94.06 105 ASN A C 1
ATOM 837 O O . ASN A 1 105 ? 5.009 -3.407 0.486 1.00 94.06 105 ASN A O 1
ATOM 841 N N . LEU A 1 106 ? 5.828 -2.972 -1.560 1.00 95.19 106 LEU A N 1
ATOM 842 C CA . LEU A 1 106 ? 4.751 -2.055 -1.931 1.00 95.19 106 LEU A CA 1
ATOM 843 C C . LEU A 1 106 ? 3.388 -2.741 -1.824 1.00 95.19 106 LEU A C 1
ATOM 845 O O . LEU A 1 106 ? 2.509 -2.227 -1.139 1.00 95.19 106 LEU A O 1
ATOM 849 N N . PHE A 1 107 ? 3.194 -3.895 -2.466 1.00 95.69 107 PHE A N 1
ATOM 850 C CA . PHE A 1 107 ? 1.898 -4.582 -2.436 1.00 95.69 107 PHE A CA 1
ATOM 851 C C . PHE A 1 107 ? 1.569 -5.155 -1.056 1.00 95.69 107 PHE A C 1
ATOM 853 O O . PHE A 1 107 ? 0.405 -5.146 -0.657 1.00 95.69 107 PHE A O 1
ATOM 860 N N . ALA A 1 108 ? 2.583 -5.552 -0.289 1.00 93.81 108 ALA A N 1
ATOM 861 C CA . ALA A 1 108 ? 2.414 -5.959 1.098 1.00 93.81 108 ALA A CA 1
ATOM 862 C C . ALA A 1 108 ? 1.984 -4.806 2.024 1.00 93.81 108 ALA A C 1
ATOM 864 O O . ALA A 1 108 ? 1.501 -5.086 3.110 1.00 93.81 108 ALA A O 1
ATOM 865 N N . SER A 1 109 ? 2.107 -3.534 1.621 1.00 94.81 109 SER A N 1
ATOM 866 C CA . SER A 1 109 ? 1.707 -2.367 2.433 1.00 94.81 109 SER A CA 1
ATOM 867 C C . SER A 1 109 ? 0.204 -2.030 2.400 1.00 94.81 109 SER A C 1
ATOM 869 O O . SER A 1 109 ? -0.233 -1.065 3.028 1.00 94.81 109 SER A O 1
ATOM 871 N N . PHE A 1 110 ? -0.600 -2.780 1.642 1.00 95.75 110 PHE A N 1
ATOM 872 C CA . PHE A 1 110 ? -2.030 -2.515 1.458 1.00 95.75 110 PHE A CA 1
ATOM 873 C C . PHE A 1 110 ? -2.896 -3.417 2.340 1.00 95.75 110 PHE A C 1
ATOM 875 O O . PHE A 1 110 ? -2.655 -4.621 2.448 1.00 95.75 110 PHE A O 1
ATOM 882 N N . PHE A 1 111 ? -3.955 -2.848 2.921 1.00 94.62 111 PHE A N 1
ATOM 883 C CA . PHE A 1 111 ? -4.918 -3.607 3.722 1.00 94.62 111 PHE A CA 1
ATOM 884 C C . PHE A 1 111 ? -5.751 -4.560 2.841 1.00 94.62 111 PHE A C 1
ATOM 886 O O . PHE A 1 111 ? -6.105 -4.200 1.717 1.00 94.62 111 PHE A O 1
ATOM 893 N N . PRO A 1 112 ? -6.168 -5.741 3.340 1.00 92.62 112 PRO A N 1
ATOM 894 C CA . PRO A 1 112 ? -7.022 -6.668 2.582 1.00 92.62 112 PRO A CA 1
ATOM 895 C C . PRO A 1 112 ? -8.391 -6.086 2.201 1.00 92.62 112 PRO A C 1
ATOM 897 O O . PRO A 1 112 ? -8.978 -6.462 1.185 1.00 92.62 112 PRO A O 1
ATOM 900 N N . PHE A 1 113 ? -8.916 -5.164 3.002 1.00 92.12 113 PHE A N 1
ATOM 901 C CA . PHE A 1 113 ? -10.204 -4.506 2.772 1.00 92.12 113 PHE A CA 1
ATOM 902 C C . PHE A 1 113 ? -10.071 -3.150 2.058 1.00 92.12 113 PHE A C 1
ATOM 904 O O . PHE A 1 113 ? -11.075 -2.485 1.831 1.00 92.12 113 PHE A O 1
ATOM 911 N N . GLU A 1 114 ? -8.862 -2.741 1.677 1.00 93.19 114 GLU A N 1
ATOM 912 C CA . GLU A 1 114 ? -8.635 -1.590 0.800 1.00 93.19 114 GLU A CA 1
ATOM 913 C C . GLU A 1 114 ? -8.731 -2.033 -0.668 1.00 93.19 114 GLU A C 1
ATOM 915 O O . GLU A 1 114 ? -8.249 -3.115 -1.005 1.00 93.19 114 GLU A O 1
ATOM 920 N N . GLU A 1 115 ? -9.329 -1.237 -1.559 1.00 91.62 115 GLU A N 1
ATOM 921 C CA . GLU A 1 115 ? -9.339 -1.533 -2.999 1.00 91.62 115 GLU A CA 1
ATOM 922 C C . GLU A 1 115 ? -8.066 -1.024 -3.676 1.00 91.62 115 GLU A C 1
ATOM 924 O O . GLU A 1 115 ? -7.658 0.122 -3.496 1.00 91.62 115 GLU A O 1
ATOM 929 N N . LEU A 1 116 ? -7.412 -1.870 -4.471 1.00 93.12 116 LEU A N 1
ATOM 930 C CA . LEU A 1 116 ? -6.197 -1.482 -5.179 1.00 93.12 116 LEU A CA 1
ATOM 931 C C . LEU A 1 116 ? -6.546 -0.823 -6.519 1.00 93.12 116 LEU A C 1
ATOM 933 O O . LEU A 1 116 ? -7.188 -1.453 -7.357 1.00 93.12 116 LEU A O 1
ATOM 937 N N . SER A 1 117 ? -6.080 0.410 -6.732 1.00 92.56 117 SER A N 1
ATOM 938 C CA . SER A 1 117 ? -6.240 1.148 -7.991 1.00 92.56 117 SER A CA 1
ATOM 939 C C . SER A 1 117 ? -4.907 1.700 -8.492 1.00 92.56 117 SER A C 1
ATOM 941 O O . SER A 1 117 ? -3.952 1.863 -7.719 1.00 92.56 117 SER A O 1
ATOM 943 N N . LYS A 1 118 ? -4.843 2.038 -9.784 1.00 90.94 118 LYS A N 1
ATOM 944 C CA . LYS A 1 118 ? -3.681 2.696 -10.394 1.00 90.94 118 LYS A CA 1
ATOM 945 C C . LYS A 1 118 ? -3.256 3.959 -9.635 1.00 90.94 118 LYS A C 1
ATOM 947 O O . LYS A 1 118 ? -2.069 4.138 -9.363 1.00 90.94 118 LYS A O 1
ATOM 952 N N . GLU A 1 119 ? -4.199 4.815 -9.251 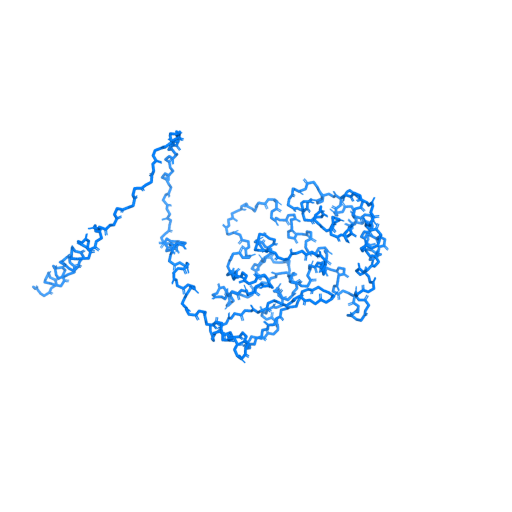1.00 91.94 119 GLU A N 1
ATOM 953 C CA . GLU A 1 119 ? -3.956 6.105 -8.583 1.00 91.94 119 GLU A CA 1
ATOM 954 C C . GLU A 1 119 ? -3.236 5.926 -7.244 1.00 91.94 119 GLU A C 1
ATOM 956 O O . GLU A 1 119 ? -2.365 6.720 -6.876 1.00 91.94 119 GLU A O 1
ATOM 961 N N . LYS A 1 120 ? -3.553 4.852 -6.516 1.00 93.94 120 LYS A N 1
ATOM 962 C CA . LYS A 1 120 ? -2.930 4.533 -5.226 1.00 93.94 120 LYS A CA 1
ATOM 963 C C . LYS A 1 120 ? -1.496 4.039 -5.349 1.00 93.94 120 LYS A C 1
ATOM 965 O O . LYS A 1 120 ? -0.773 4.073 -4.356 1.00 93.94 120 LYS A O 1
ATOM 970 N N . LEU A 1 121 ? -1.082 3.604 -6.534 1.00 94.25 121 LEU A N 1
ATOM 971 C CA . LEU A 1 121 ? 0.263 3.098 -6.797 1.00 94.25 121 LEU A CA 1
ATOM 972 C C . LEU A 1 121 ? 1.198 4.170 -7.368 1.00 94.25 121 LEU A C 1
ATOM 974 O O . LEU A 1 121 ? 2.420 4.021 -7.301 1.00 94.25 121 LEU A O 1
ATOM 978 N N . LEU A 1 122 ? 0.645 5.258 -7.916 1.00 91.38 122 LEU A N 1
ATOM 979 C CA . LEU A 1 122 ? 1.436 6.319 -8.533 1.00 91.38 122 LEU A CA 1
ATOM 980 C C . LEU A 1 122 ? 2.447 6.915 -7.554 1.00 91.38 122 LEU A C 1
ATOM 982 O O . LEU A 1 122 ? 2.101 7.317 -6.438 1.00 91.38 122 LEU A O 1
ATOM 986 N N . TYR A 1 123 ? 3.685 7.021 -8.031 1.00 90.06 123 TYR A N 1
ATOM 987 C CA . TYR A 1 123 ? 4.802 7.667 -7.347 1.00 90.06 123 TYR A CA 1
ATOM 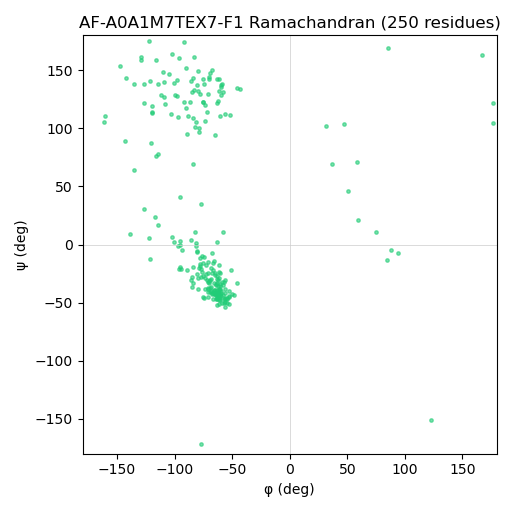988 C C . TYR A 1 123 ? 5.180 7.080 -5.982 1.00 90.06 123 TYR A C 1
ATOM 990 O O . TYR A 1 123 ? 5.845 7.786 -5.234 1.00 90.06 123 TYR A O 1
ATOM 998 N N . VAL A 1 124 ? 4.823 5.833 -5.650 1.00 91.81 124 VAL A N 1
ATOM 999 C CA . VAL A 1 124 ? 5.206 5.193 -4.371 1.00 91.81 124 VAL A CA 1
ATOM 1000 C C . VAL A 1 124 ? 6.593 4.540 -4.420 1.00 91.81 124 VAL A C 1
ATOM 1002 O O . VAL A 1 124 ? 7.294 4.504 -3.410 1.00 91.81 124 VAL A O 1
ATOM 1005 N N . LEU A 1 125 ? 7.054 4.092 -5.589 1.00 90.19 125 LEU A N 1
ATOM 1006 C CA . LEU A 1 125 ? 8.381 3.487 -5.732 1.00 90.19 125 LEU A CA 1
ATOM 1007 C C . LEU A 1 125 ? 9.491 4.537 -5.812 1.00 90.19 125 LEU A C 1
ATOM 1009 O O . LEU A 1 125 ? 9.315 5.622 -6.386 1.00 90.19 125 LEU A O 1
ATOM 1013 N N . GLU A 1 126 ? 10.664 4.160 -5.312 1.00 84.00 126 GLU A N 1
ATOM 1014 C CA . GLU A 1 126 ? 11.895 4.944 -5.403 1.00 84.00 126 GLU A CA 1
ATOM 1015 C C . GLU A 1 126 ? 12.966 4.223 -6.227 1.00 84.00 126 GLU A C 1
ATOM 1017 O O . GLU A 1 126 ? 12.927 3.014 -6.450 1.00 84.00 126 GLU A O 1
ATOM 1022 N N . ASP A 1 127 ? 13.927 4.990 -6.738 1.00 71.81 127 ASP A N 1
ATOM 1023 C CA . ASP A 1 127 ? 15.125 4.431 -7.366 1.00 71.81 127 ASP A CA 1
ATOM 1024 C C . ASP A 1 127 ? 16.104 4.035 -6.251 1.00 71.81 127 ASP A C 1
ATOM 1026 O O . ASP A 1 127 ? 16.317 4.822 -5.328 1.00 71.81 127 ASP A O 1
ATOM 1030 N N . GLU A 1 128 ? 16.746 2.867 -6.354 1.00 64.25 128 GLU A N 1
ATOM 1031 C CA . GLU A 1 128 ? 17.624 2.283 -5.315 1.00 64.25 128 GLU A CA 1
ATOM 1032 C C . GLU A 1 128 ? 18.707 3.234 -4.777 1.00 64.25 128 GLU A C 1
ATOM 1034 O O . GLU A 1 128 ? 19.209 3.068 -3.671 1.00 64.25 128 GLU A O 1
ATOM 1039 N N . ARG A 1 129 ? 19.060 4.265 -5.547 1.00 61.16 129 ARG A N 1
ATOM 1040 C CA . ARG A 1 129 ? 20.084 5.259 -5.206 1.00 61.16 129 ARG A CA 1
ATOM 1041 C C . ARG A 1 129 ? 19.646 6.305 -4.168 1.00 61.16 129 ARG A C 1
ATOM 1043 O O . ARG A 1 129 ? 20.494 7.096 -3.769 1.00 61.16 129 ARG A O 1
ATOM 1050 N N . GLN A 1 130 ? 18.363 6.381 -3.794 1.00 58.56 130 GLN A N 1
ATOM 1051 C CA . GLN A 1 130 ? 17.807 7.490 -2.992 1.00 58.56 130 GLN A CA 1
ATOM 1052 C C . GLN A 1 130 ? 17.697 7.222 -1.475 1.00 58.56 130 GLN A C 1
ATOM 1054 O O . GLN A 1 130 ? 17.413 8.152 -0.732 1.00 58.56 130 GLN A O 1
ATOM 1059 N N . GLY A 1 131 ? 18.065 6.031 -0.989 1.00 49.22 131 GLY A N 1
ATOM 1060 C CA . GLY A 1 131 ? 18.474 5.836 0.412 1.00 49.22 131 GLY A CA 1
ATOM 1061 C C . GLY A 1 131 ? 17.415 5.392 1.431 1.00 49.22 131 GLY A C 1
ATOM 1062 O O . GLY A 1 131 ? 17.816 5.013 2.528 1.00 49.22 131 GLY A O 1
ATOM 1063 N N . GLU A 1 132 ? 16.121 5.324 1.106 1.00 57.84 132 GLU A N 1
ATOM 1064 C CA . GLU A 1 132 ? 15.098 4.760 2.009 1.00 57.84 132 GLU A CA 1
ATOM 1065 C C . GLU A 1 132 ? 14.492 3.481 1.406 1.00 57.84 132 GLU A C 1
ATOM 1067 O O . GLU A 1 132 ? 13.415 3.446 0.824 1.00 57.84 132 GLU A O 1
ATOM 1072 N N . TYR A 1 133 ? 15.253 2.393 1.528 1.00 59.00 133 TYR A N 1
ATOM 1073 C CA . TYR A 1 133 ? 15.138 1.109 0.820 1.00 59.00 133 TYR A CA 1
ATOM 1074 C C . TYR A 1 133 ? 13.816 0.313 0.936 1.00 59.00 133 TYR A C 1
ATOM 1076 O O . TYR A 1 133 ? 13.777 -0.837 0.499 1.00 59.00 133 TYR A O 1
ATOM 1084 N N . LYS A 1 134 ? 12.725 0.860 1.487 1.00 78.44 134 LYS A N 1
ATOM 1085 C CA . LYS A 1 134 ? 11.481 0.093 1.698 1.00 78.44 134 LYS A CA 1
ATOM 1086 C C . LYS A 1 134 ? 10.779 -0.264 0.390 1.00 78.44 134 LYS A C 1
ATOM 1088 O O . LYS A 1 134 ? 10.332 -1.397 0.237 1.00 78.44 134 LYS A O 1
ATOM 1093 N N . PHE A 1 135 ? 10.736 0.670 -0.562 1.00 90.19 135 PHE A N 1
ATOM 1094 C CA . PHE A 1 135 ? 10.047 0.510 -1.853 1.00 90.19 135 PHE A CA 1
ATOM 1095 C C . PHE A 1 135 ? 10.964 0.795 -3.052 1.00 90.19 135 PHE A C 1
ATOM 1097 O O . PHE A 1 135 ? 10.525 1.280 -4.099 1.00 90.19 135 PHE A O 1
ATOM 1104 N N . SER A 1 136 ? 12.259 0.522 -2.896 1.00 89.19 136 SER A N 1
ATOM 1105 C CA . SER A 1 136 ? 13.253 0.718 -3.951 1.00 89.19 136 SER A CA 1
ATOM 1106 C C . SER A 1 136 ? 13.149 -0.350 -5.033 1.00 89.19 136 SER A C 1
ATOM 1108 O O . SER A 1 136 ? 12.997 -1.531 -4.727 1.00 89.19 136 SER A O 1
ATOM 1110 N N . ILE A 1 137 ? 13.267 0.055 -6.299 1.00 87.25 137 ILE A N 1
ATOM 1111 C CA . ILE A 1 137 ? 13.166 -0.867 -7.434 1.00 87.25 137 ILE A CA 1
ATOM 1112 C C . ILE A 1 137 ? 14.356 -0.792 -8.397 1.00 87.25 137 ILE A C 1
ATOM 1114 O O . ILE A 1 137 ? 14.786 0.296 -8.803 1.00 87.25 137 ILE A O 1
ATOM 1118 N N . ASP A 1 138 ? 14.814 -1.966 -8.838 1.00 87.56 138 ASP A N 1
ATOM 1119 C CA . ASP A 1 138 ? 15.848 -2.124 -9.859 1.00 87.56 138 ASP A CA 1
ATOM 1120 C C . ASP A 1 138 ? 15.390 -1.499 -11.195 1.00 87.56 138 ASP A C 1
ATOM 1122 O O . ASP A 1 138 ? 14.290 -1.730 -11.710 1.00 87.56 138 ASP A O 1
ATOM 1126 N N . ARG A 1 139 ? 16.265 -0.691 -11.802 1.00 84.75 139 ARG A N 1
ATOM 1127 C CA . ARG A 1 139 ? 16.002 0.002 -13.078 1.00 84.75 139 ARG A CA 1
ATOM 1128 C C . ARG A 1 139 ? 15.746 -0.945 -14.251 1.00 84.75 139 ARG A C 1
ATOM 1130 O O . ARG A 1 139 ? 15.110 -0.533 -15.218 1.00 84.75 139 ARG A O 1
ATOM 1137 N N . SER A 1 140 ? 16.222 -2.183 -14.186 1.00 86.25 140 SER A N 1
ATOM 1138 C CA . SER A 1 140 ? 15.952 -3.232 -15.174 1.00 86.25 140 SER A CA 1
ATOM 1139 C C . SER A 1 140 ? 14.491 -3.687 -15.197 1.00 86.25 140 SER A C 1
ATOM 1141 O O . SER A 1 140 ? 14.117 -4.455 -16.078 1.00 86.25 140 SER A O 1
ATOM 1143 N N . LEU A 1 141 ? 13.666 -3.215 -14.255 1.00 87.31 141 LEU A N 1
ATOM 1144 C CA . LEU A 1 141 ? 12.225 -3.447 -14.225 1.00 87.31 141 LEU A CA 1
ATOM 1145 C C . LEU A 1 141 ? 11.416 -2.304 -14.868 1.00 87.31 141 LEU A C 1
ATOM 1147 O O . LEU A 1 141 ? 10.195 -2.386 -14.923 1.00 87.31 141 LEU A O 1
ATOM 1151 N N . ASN A 1 142 ? 12.058 -1.236 -15.363 1.00 85.12 142 ASN A N 1
ATOM 1152 C CA . ASN A 1 142 ? 11.352 -0.063 -15.902 1.00 85.12 142 ASN A CA 1
ATOM 1153 C C . ASN A 1 142 ? 10.485 -0.368 -17.141 1.00 85.12 142 ASN A C 1
ATOM 1155 O O . ASN A 1 142 ? 9.530 0.361 -17.390 1.00 85.12 142 ASN A O 1
ATOM 1159 N N . ASP A 1 143 ? 10.832 -1.392 -17.923 1.00 82.06 143 ASP A N 1
ATOM 1160 C CA . ASP A 1 143 ? 10.115 -1.820 -19.134 1.00 82.06 143 ASP A CA 1
ATOM 1161 C C . ASP A 1 143 ? 8.948 -2.778 -18.840 1.00 82.06 143 ASP A C 1
ATOM 1163 O O . ASP A 1 143 ? 8.304 -3.281 -19.761 1.00 82.06 143 ASP A O 1
ATOM 1167 N N . LYS A 1 144 ? 8.678 -3.041 -17.560 1.00 87.44 144 LYS A N 1
ATOM 1168 C CA . LYS A 1 144 ? 7.682 -4.007 -17.103 1.00 87.44 144 LYS A CA 1
ATOM 1169 C C . LYS A 1 144 ? 6.403 -3.333 -16.648 1.00 87.44 144 LYS A C 1
ATOM 1171 O O . LYS A 1 144 ? 6.368 -2.138 -16.349 1.00 87.44 144 LYS A O 1
ATOM 1176 N N . SER A 1 145 ? 5.361 -4.144 -16.535 1.00 89.31 145 SER A N 1
ATOM 1177 C CA . SER A 1 145 ? 4.051 -3.721 -16.050 1.00 89.31 145 SER A CA 1
ATOM 1178 C C . SER A 1 145 ? 3.542 -4.643 -14.952 1.00 89.31 145 SER A C 1
ATOM 1180 O O . SER A 1 145 ? 3.977 -5.789 -14.833 1.00 89.31 145 SER A O 1
ATOM 1182 N N . VAL A 1 146 ? 2.611 -4.133 -14.157 1.00 91.38 146 VAL A N 1
ATOM 1183 C CA . VAL A 1 146 ? 1.874 -4.885 -13.147 1.00 91.38 146 VAL A CA 1
ATOM 1184 C C . VAL A 1 146 ? 0.416 -5.002 -13.582 1.00 91.38 146 VAL A C 1
ATOM 1186 O O . VAL A 1 146 ? -0.205 -3.992 -13.897 1.00 91.38 146 VAL A O 1
ATOM 1189 N N . LEU A 1 147 ? -0.126 -6.218 -13.590 1.00 90.62 147 LEU A N 1
ATOM 1190 C CA . LEU A 1 147 ? -1.547 -6.505 -13.752 1.00 90.62 147 LEU A CA 1
ATOM 1191 C C . LEU A 1 147 ? -2.210 -6.530 -12.371 1.00 90.62 147 LEU A C 1
ATOM 1193 O O . LEU A 1 147 ? -1.856 -7.353 -11.522 1.00 90.62 147 LEU A O 1
ATOM 1197 N N . LEU A 1 148 ? -3.144 -5.612 -12.147 1.00 92.50 148 LEU A N 1
ATOM 1198 C CA . LEU A 1 148 ? -3.885 -5.466 -10.900 1.00 92.50 148 LEU A CA 1
ATOM 1199 C C . LEU A 1 148 ? -5.088 -6.426 -10.838 1.00 92.50 148 LEU A C 1
ATOM 1201 O O . LEU A 1 148 ? -5.572 -6.879 -11.878 1.00 92.50 148 LEU A O 1
ATOM 1205 N N . PRO A 1 149 ? -5.637 -6.702 -9.638 1.00 90.38 149 PRO A N 1
ATOM 1206 C CA . PRO A 1 149 ? -6.804 -7.576 -9.483 1.00 90.38 149 PRO A CA 1
ATOM 1207 C C . PRO A 1 149 ? -8.066 -7.090 -10.207 1.00 90.38 149 PRO A C 1
ATOM 1209 O O . PRO A 1 149 ? -8.928 -7.899 -10.534 1.00 90.38 149 PRO A O 1
ATOM 1212 N N . ASN A 1 150 ? -8.182 -5.783 -10.457 1.00 88.31 150 ASN A N 1
ATOM 1213 C CA . ASN A 1 150 ? -9.282 -5.181 -11.216 1.00 88.31 150 ASN A CA 1
ATOM 1214 C C . ASN A 1 150 ? -9.095 -5.287 -12.747 1.00 88.31 150 ASN A C 1
ATOM 1216 O O . ASN A 1 150 ? -9.934 -4.796 -13.496 1.00 88.31 150 ASN A O 1
ATOM 1220 N N . GLY A 1 151 ? -8.010 -5.916 -13.215 1.00 83.25 151 GLY A N 1
ATOM 1221 C CA . GLY A 1 151 ? -7.684 -6.076 -14.633 1.00 83.25 151 GLY A CA 1
ATOM 1222 C C . GLY A 1 151 ? -6.881 -4.921 -15.237 1.00 83.25 151 GLY A C 1
ATOM 1223 O O . GLY A 1 151 ? -6.469 -5.020 -16.391 1.00 83.25 151 GLY A O 1
ATOM 1224 N N . GLU A 1 152 ? -6.621 -3.847 -14.485 1.00 85.75 152 GLU A N 1
ATOM 1225 C CA . GLU A 1 152 ? -5.802 -2.737 -14.970 1.00 85.75 152 GLU A CA 1
ATOM 1226 C C . GLU A 1 152 ? -4.332 -3.134 -15.104 1.00 85.75 152 GLU A C 1
ATOM 1228 O O . GLU A 1 152 ? -3.766 -3.835 -14.263 1.00 85.75 152 GLU A O 1
ATOM 1233 N N . ILE A 1 153 ? -3.690 -2.618 -16.149 1.00 86.50 153 ILE A N 1
ATOM 1234 C CA . ILE A 1 153 ? -2.269 -2.820 -16.414 1.00 86.50 153 ILE A CA 1
ATOM 1235 C C . ILE A 1 153 ? -1.547 -1.505 -16.145 1.00 86.50 153 ILE A C 1
ATOM 1237 O O . ILE A 1 153 ? -1.834 -0.483 -16.770 1.00 86.50 153 ILE A O 1
ATOM 1241 N N . VAL A 1 154 ? -0.588 -1.532 -15.223 1.00 88.62 154 VAL A N 1
ATOM 1242 C CA . VAL A 1 154 ? 0.147 -0.342 -14.794 1.00 88.62 154 VAL A CA 1
ATOM 1243 C C . VAL A 1 154 ? 1.641 -0.510 -15.070 1.00 88.62 154 VAL A C 1
ATOM 1245 O O . VAL A 1 154 ? 2.295 -1.337 -14.428 1.00 88.62 154 VAL A O 1
ATOM 1248 N N . PRO A 1 155 ? 2.220 0.275 -15.995 1.00 89.50 155 PRO A N 1
ATOM 1249 C CA . PRO A 1 155 ? 3.661 0.298 -16.216 1.00 89.50 155 PRO A CA 1
ATOM 1250 C C . PRO A 1 155 ? 4.426 0.712 -14.957 1.00 89.50 155 PRO A C 1
ATOM 1252 O O . PRO A 1 155 ? 4.095 1.715 -14.318 1.00 89.50 155 PRO A O 1
ATOM 1255 N N . ILE A 1 156 ? 5.506 -0.003 -14.638 1.00 90.44 156 ILE A N 1
ATOM 1256 C CA . ILE A 1 156 ? 6.329 0.257 -13.446 1.00 90.44 156 ILE A CA 1
ATOM 1257 C C . ILE A 1 156 ? 6.881 1.679 -13.428 1.00 90.44 156 ILE A C 1
ATOM 1259 O O . ILE A 1 156 ? 6.971 2.297 -12.370 1.00 90.44 156 ILE A O 1
ATOM 1263 N N . VAL A 1 157 ? 7.216 2.231 -14.595 1.00 87.44 157 VAL A N 1
ATOM 1264 C CA . VAL A 1 157 ? 7.719 3.604 -14.713 1.00 87.44 157 VAL A CA 1
ATOM 1265 C C . VAL A 1 157 ? 6.762 4.650 -14.120 1.00 87.44 157 VAL A C 1
ATOM 1267 O O . VAL A 1 157 ? 7.238 5.648 -13.586 1.00 87.44 157 VAL A O 1
ATOM 1270 N N . LEU A 1 158 ? 5.443 4.411 -14.143 1.00 88.94 158 LEU A N 1
ATOM 1271 C CA . LEU A 1 158 ? 4.441 5.318 -13.564 1.00 88.94 158 LEU A CA 1
ATOM 1272 C C . LEU A 1 158 ? 4.376 5.237 -12.034 1.00 88.94 158 LEU A C 1
ATOM 1274 O O . LEU A 1 158 ? 3.945 6.179 -11.370 1.00 88.94 158 LEU A O 1
ATOM 1278 N N . LEU A 1 159 ? 4.813 4.114 -11.465 1.00 91.94 159 LEU A N 1
ATOM 1279 C CA . LEU A 1 159 ? 4.840 3.902 -10.020 1.00 91.94 159 LEU A CA 1
ATOM 1280 C C . LEU A 1 159 ? 6.021 4.623 -9.363 1.00 91.94 159 LEU A C 1
ATOM 1282 O O . LEU A 1 159 ? 6.022 4.840 -8.155 1.00 91.94 159 LEU A O 1
ATOM 1286 N N . LYS A 1 160 ? 7.039 4.994 -10.145 1.00 88.25 160 LYS A N 1
ATOM 1287 C CA . LYS A 1 160 ? 8.269 5.623 -9.659 1.00 88.25 160 LYS A CA 1
ATOM 1288 C C . LYS A 1 160 ? 8.101 7.120 -9.495 1.00 88.25 160 LYS A C 1
ATOM 1290 O O . LYS A 1 160 ? 7.505 7.770 -10.347 1.00 88.25 160 LYS A O 1
ATOM 1295 N N . ARG A 1 161 ? 8.717 7.683 -8.453 1.00 84.19 161 ARG A N 1
ATOM 1296 C CA . ARG A 1 161 ? 8.825 9.136 -8.246 1.00 84.19 161 ARG A CA 1
ATOM 1297 C C . ARG A 1 161 ? 9.239 9.868 -9.535 1.00 84.19 161 ARG A C 1
ATOM 1299 O O . ARG A 1 161 ? 10.197 9.472 -10.206 1.00 84.19 161 ARG A O 1
ATOM 1306 N N . LYS A 1 162 ? 8.555 10.977 -9.848 1.00 76.88 162 LYS A N 1
ATOM 1307 C CA . LYS A 1 162 ? 8.931 11.858 -10.967 1.00 76.88 162 LYS A CA 1
ATOM 1308 C C . LYS A 1 162 ? 10.350 12.401 -10.766 1.00 76.88 162 LYS A C 1
ATOM 1310 O O . LYS A 1 162 ? 10.710 12.837 -9.673 1.00 76.88 162 LYS A O 1
ATOM 1315 N N . LYS A 1 163 ? 11.155 12.420 -11.831 1.00 69.88 163 LYS A N 1
ATOM 1316 C CA . LYS A 1 163 ? 12.482 13.054 -11.809 1.00 69.88 163 LYS A CA 1
ATOM 1317 C C . LYS A 1 163 ? 12.324 14.579 -11.744 1.00 69.88 163 LYS A C 1
ATOM 1319 O O . LYS A 1 163 ? 11.597 15.146 -12.550 1.00 69.88 163 LYS A O 1
ATOM 1324 N N . GLY A 1 164 ? 13.013 15.238 -10.812 1.00 65.94 164 GLY A N 1
ATOM 1325 C CA . GLY A 1 164 ? 12.976 16.696 -10.641 1.00 65.94 164 GLY A CA 1
ATOM 1326 C C . GLY A 1 164 ? 13.592 17.147 -9.312 1.00 65.94 164 GLY A C 1
ATOM 1327 O O . GLY A 1 164 ? 13.789 16.328 -8.415 1.00 65.94 164 GLY A O 1
ATOM 1328 N N . ARG A 1 165 ? 13.927 18.443 -9.187 1.00 60.19 165 ARG A N 1
ATOM 1329 C CA . ARG A 1 165 ? 14.589 18.997 -7.985 1.00 60.19 165 ARG A CA 1
ATOM 1330 C C . ARG A 1 165 ? 13.679 19.060 -6.752 1.00 60.19 165 ARG A C 1
ATOM 1332 O O . ARG A 1 165 ? 14.190 18.917 -5.648 1.00 60.19 165 ARG A O 1
ATOM 1339 N N . ILE A 1 166 ? 12.373 19.270 -6.925 1.00 79.88 166 ILE A N 1
ATOM 1340 C CA . ILE A 1 166 ? 11.412 19.405 -5.819 1.00 79.88 166 ILE A CA 1
ATOM 1341 C C . ILE A 1 166 ? 10.373 18.290 -5.948 1.00 79.88 166 ILE A C 1
ATOM 1343 O O . ILE A 1 166 ? 9.702 18.180 -6.972 1.00 79.88 166 ILE A O 1
ATOM 1347 N N . GLU A 1 167 ? 10.286 17.432 -4.933 1.00 82.88 167 GLU A N 1
ATOM 1348 C CA . GLU A 1 167 ? 9.234 16.418 -4.838 1.00 82.88 167 GLU A CA 1
ATOM 1349 C C . GLU A 1 167 ? 7.916 17.070 -4.428 1.00 82.88 167 GLU A C 1
ATOM 1351 O O . GLU A 1 167 ? 7.907 17.975 -3.593 1.00 82.88 167 GLU A O 1
ATOM 1356 N N . ASN A 1 168 ? 6.805 16.594 -4.988 1.00 87.50 168 ASN A N 1
ATOM 1357 C CA . ASN A 1 168 ? 5.495 16.954 -4.474 1.00 87.50 168 ASN A CA 1
ATOM 1358 C C . ASN A 1 168 ? 5.366 16.422 -3.038 1.00 87.50 168 ASN A C 1
ATOM 1360 O O . ASN A 1 168 ? 5.469 15.215 -2.814 1.00 87.50 168 ASN A O 1
ATOM 1364 N N . GLN A 1 169 ? 5.118 17.317 -2.078 1.00 89.69 169 GLN A N 1
ATOM 1365 C CA . GLN A 1 169 ? 4.927 16.939 -0.679 1.00 89.69 169 GLN A CA 1
ATOM 1366 C C . GLN A 1 169 ? 3.788 15.925 -0.525 1.00 89.69 169 GLN A C 1
ATOM 1368 O O . GLN A 1 169 ? 3.884 15.035 0.315 1.00 89.69 169 GLN A O 1
ATOM 1373 N N . GLU A 1 170 ? 2.758 15.997 -1.381 1.00 91.44 170 GLU A N 1
ATOM 1374 C CA . GLU A 1 170 ? 1.651 15.053 -1.318 1.00 91.44 170 GLU A CA 1
ATOM 1375 C C . GLU A 1 170 ? 2.075 13.607 -1.586 1.00 91.44 170 GLU A C 1
ATOM 1377 O O . GLU A 1 170 ? 1.660 12.697 -0.867 1.00 91.44 170 GLU A O 1
ATOM 1382 N N . ASP A 1 171 ? 2.934 13.410 -2.587 1.00 90.44 171 ASP A N 1
ATOM 1383 C CA . ASP A 1 171 ? 3.470 12.098 -2.949 1.00 90.44 171 ASP A CA 1
ATOM 1384 C C . ASP A 1 171 ? 4.454 11.590 -1.896 1.00 90.44 171 ASP A C 1
ATOM 1386 O O . ASP A 1 171 ? 4.450 10.402 -1.571 1.00 90.44 171 ASP A O 1
ATOM 1390 N N . LYS A 1 172 ? 5.260 12.495 -1.331 1.00 90.81 172 LYS A N 1
ATOM 1391 C CA . LYS A 1 172 ? 6.218 12.172 -0.274 1.00 90.81 172 LYS A CA 1
ATOM 1392 C C . LYS A 1 172 ? 5.520 11.672 0.992 1.00 90.81 172 LYS A C 1
ATOM 1394 O O . LYS A 1 172 ? 5.841 10.590 1.474 1.00 90.81 172 LYS A O 1
ATOM 1399 N N . ASP A 1 173 ? 4.544 12.423 1.493 1.00 93.88 173 ASP A N 1
ATOM 1400 C CA . ASP A 1 173 ? 3.767 12.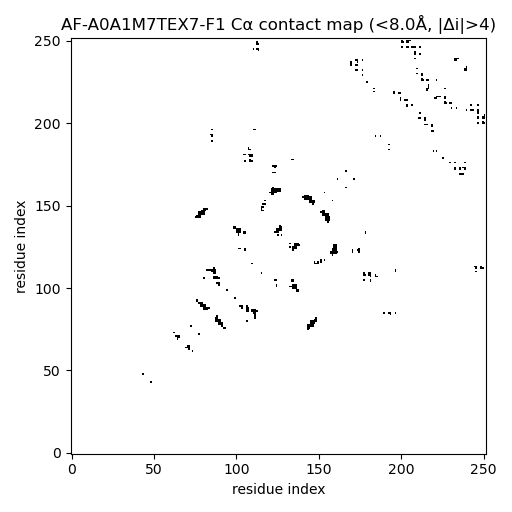052 2.683 1.00 93.88 173 ASP A CA 1
ATOM 1401 C C . ASP A 1 173 ? 3.008 10.739 2.469 1.00 93.88 173 ASP A C 1
ATOM 1403 O O . ASP A 1 173 ? 2.910 9.904 3.365 1.00 93.88 173 ASP A O 1
ATOM 1407 N N . TYR A 1 174 ? 2.465 10.531 1.267 1.00 94.75 174 TYR A N 1
ATOM 1408 C CA . TYR A 1 174 ? 1.755 9.300 0.951 1.00 94.75 174 TYR A CA 1
ATOM 1409 C C . TYR A 1 174 ? 2.688 8.084 0.886 1.00 94.75 174 TYR A C 1
ATOM 1411 O O . TYR A 1 174 ? 2.346 7.011 1.391 1.00 94.75 174 TYR A O 1
ATOM 1419 N N . ARG A 1 175 ? 3.887 8.243 0.315 1.00 92.19 175 ARG A N 1
ATOM 1420 C CA . ARG A 1 175 ? 4.932 7.212 0.343 1.00 92.19 175 ARG A CA 1
ATOM 1421 C C . ARG A 1 175 ? 5.330 6.876 1.776 1.00 92.19 175 ARG A C 1
ATOM 1423 O O . ARG A 1 175 ? 5.432 5.703 2.125 1.00 92.19 175 ARG A O 1
ATOM 1430 N N . GLU A 1 176 ? 5.502 7.899 2.605 1.00 93.38 176 GLU A N 1
ATOM 1431 C CA . GLU A 1 176 ? 5.816 7.735 4.018 1.00 93.38 176 GLU A CA 1
ATOM 1432 C C . GLU A 1 176 ? 4.704 6.991 4.767 1.00 93.38 176 GLU A C 1
ATOM 1434 O O . GLU A 1 176 ? 4.991 6.035 5.485 1.00 93.38 176 GLU A O 1
ATOM 1439 N N . PHE A 1 177 ? 3.439 7.357 4.541 1.00 95.88 177 PHE A N 1
ATOM 1440 C CA . PHE A 1 177 ? 2.286 6.634 5.075 1.00 95.88 177 PHE A CA 1
ATOM 1441 C C . PHE A 1 177 ? 2.358 5.141 4.732 1.00 95.88 177 PHE A C 1
ATOM 1443 O O . PHE A 1 177 ? 2.303 4.307 5.633 1.00 95.88 177 PHE A O 1
ATOM 1450 N N . ARG A 1 178 ? 2.567 4.787 3.457 1.00 95.12 178 ARG A N 1
ATOM 1451 C CA . ARG A 1 178 ? 2.718 3.379 3.046 1.00 95.12 178 ARG A CA 1
ATOM 1452 C C . ARG A 1 178 ? 3.900 2.695 3.722 1.00 95.12 178 ARG A C 1
ATOM 1454 O O . ARG A 1 178 ? 3.782 1.539 4.114 1.00 95.12 178 ARG A O 1
ATOM 1461 N N . GLY A 1 179 ? 5.006 3.412 3.904 1.00 93.75 179 GLY A N 1
ATOM 1462 C CA . GLY A 1 179 ? 6.186 2.919 4.610 1.00 93.75 179 GLY A CA 1
ATOM 1463 C C . GLY A 1 179 ? 5.914 2.604 6.080 1.00 93.75 179 GLY A C 1
ATOM 1464 O O . GLY A 1 179 ? 6.411 1.600 6.578 1.00 93.75 179 GLY A O 1
ATOM 1465 N N . LEU A 1 180 ? 5.113 3.428 6.764 1.00 93.94 180 LEU A N 1
ATOM 1466 C CA . LEU A 1 180 ? 4.703 3.184 8.151 1.00 93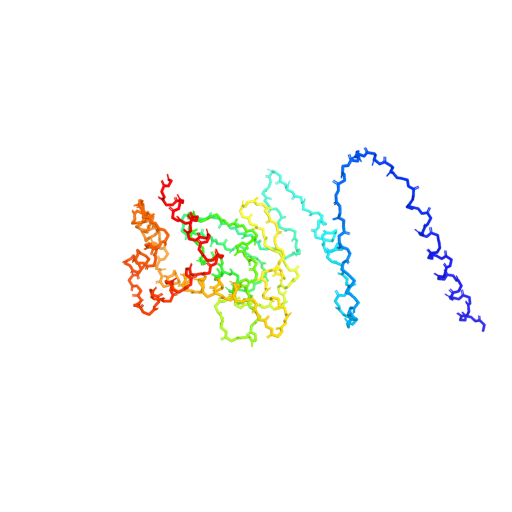.94 180 LEU A CA 1
ATOM 1467 C C . LEU A 1 180 ? 3.791 1.962 8.270 1.00 93.94 180 LEU A C 1
ATOM 1469 O O . LEU A 1 180 ? 3.979 1.159 9.178 1.00 93.94 180 LEU A O 1
ATOM 1473 N N . ILE A 1 181 ? 2.835 1.807 7.349 1.00 94.81 181 ILE A N 1
ATOM 1474 C CA . ILE A 1 181 ? 1.947 0.638 7.326 1.00 94.81 181 ILE A CA 1
ATOM 1475 C C . ILE A 1 181 ? 2.746 -0.644 7.072 1.00 94.81 181 ILE A C 1
ATOM 1477 O O . ILE A 1 181 ? 2.573 -1.630 7.785 1.00 94.81 181 ILE A O 1
ATOM 1481 N N . PHE A 1 182 ? 3.652 -0.619 6.090 1.00 94.31 182 PHE A N 1
ATOM 1482 C CA . PHE A 1 182 ? 4.484 -1.772 5.757 1.00 94.31 182 PHE A CA 1
ATOM 1483 C C . PHE A 1 182 ? 5.326 -2.253 6.945 1.00 94.31 182 PHE A C 1
ATOM 1485 O O . PHE A 1 182 ? 5.352 -3.454 7.198 1.00 94.31 182 PHE A O 1
ATOM 1492 N N . ASP A 1 183 ? 5.941 -1.341 7.706 1.00 92.06 183 ASP A N 1
ATOM 1493 C CA . ASP A 1 183 ? 6.756 -1.706 8.876 1.00 92.06 183 ASP A CA 1
ATOM 1494 C C . ASP A 1 183 ? 5.981 -2.539 9.897 1.00 92.06 183 ASP A C 1
ATOM 1496 O O . ASP A 1 183 ? 6.521 -3.485 10.466 1.00 92.06 183 ASP A O 1
ATOM 1500 N N . GLU A 1 184 ? 4.721 -2.176 10.146 1.00 92.19 184 GLU A N 1
ATOM 1501 C CA . GLU A 1 184 ? 3.886 -2.911 11.093 1.00 92.19 184 GLU A CA 1
ATOM 1502 C C . GLU A 1 184 ? 3.433 -4.251 10.523 1.00 92.19 184 GLU A C 1
ATOM 1504 O O . GLU A 1 184 ? 3.215 -5.188 11.277 1.00 92.19 184 GLU A O 1
ATOM 1509 N N . PHE A 1 185 ? 3.296 -4.378 9.203 1.00 92.25 185 PHE A N 1
ATOM 1510 C CA . PHE A 1 185 ? 2.839 -5.622 8.584 1.00 92.25 185 PHE A CA 1
ATOM 1511 C C . PHE A 1 185 ? 3.968 -6.628 8.378 1.00 92.25 185 PHE A C 1
ATOM 1513 O O . PHE A 1 185 ? 3.723 -7.834 8.453 1.00 92.25 185 PHE A O 1
ATOM 1520 N N . GLU A 1 186 ? 5.187 -6.159 8.102 1.00 89.25 186 GLU A N 1
ATOM 1521 C CA . GLU A 1 186 ? 6.356 -7.008 7.852 1.00 89.25 186 GLU A CA 1
ATOM 1522 C C . GLU A 1 186 ? 6.734 -7.829 9.092 1.00 89.25 186 GLU A C 1
ATOM 1524 O O . GLU A 1 186 ? 7.130 -8.987 8.968 1.00 89.25 186 GLU A O 1
ATOM 1529 N N . ILE A 1 187 ? 6.544 -7.271 10.290 1.00 86.94 187 ILE A N 1
ATOM 1530 C CA . ILE A 1 187 ? 6.839 -7.956 11.557 1.00 86.94 187 ILE A CA 1
ATOM 1531 C C . ILE A 1 187 ? 5.772 -8.982 11.970 1.00 86.94 187 ILE A C 1
ATOM 1533 O O . ILE A 1 187 ? 5.999 -9.759 12.900 1.00 86.94 187 ILE A O 1
ATOM 1537 N N . LEU A 1 188 ? 4.606 -8.998 11.314 1.00 86.56 188 LEU A N 1
ATOM 1538 C CA . LEU A 1 188 ? 3.524 -9.915 11.663 1.00 86.56 188 LEU A CA 1
ATOM 1539 C C . LEU A 1 188 ? 3.776 -11.304 11.092 1.00 86.56 188 LEU A C 1
ATOM 1541 O O . LEU A 1 188 ? 3.996 -11.487 9.893 1.00 86.56 188 LEU A O 1
ATOM 1545 N N . GLU A 1 189 ? 3.606 -12.312 11.943 1.00 84.56 189 GLU A N 1
ATOM 1546 C CA . GLU A 1 189 ? 3.500 -13.694 11.492 1.00 84.56 189 GLU A CA 1
ATOM 1547 C C . GLU A 1 189 ? 2.307 -13.843 10.535 1.00 84.56 189 GLU A C 1
ATOM 1549 O O . GLU A 1 189 ? 1.179 -13.474 10.866 1.00 84.56 189 GLU A O 1
ATOM 1554 N N . GLU A 1 190 ? 2.539 -14.436 9.361 1.00 80.38 190 GLU A N 1
ATOM 1555 C CA . GLU A 1 190 ? 1.531 -14.575 8.298 1.00 80.38 190 GLU A CA 1
ATOM 1556 C C . GLU A 1 190 ? 0.224 -15.217 8.797 1.00 80.38 190 GLU A C 1
ATOM 1558 O O . GLU A 1 190 ? -0.865 -14.766 8.450 1.00 80.38 190 GLU A O 1
ATOM 1563 N N . LEU A 1 191 ? 0.327 -16.228 9.669 1.00 80.94 191 LEU A N 1
ATOM 1564 C CA . LEU A 1 191 ? -0.824 -16.933 10.247 1.00 80.94 191 LEU A CA 1
ATOM 1565 C C . LEU A 1 191 ? -1.688 -16.042 11.152 1.00 80.94 191 LEU A C 1
ATOM 1567 O O . LEU A 1 191 ? -2.870 -16.325 11.323 1.00 80.94 191 LEU A O 1
ATOM 1571 N N . LYS A 1 192 ? -1.114 -14.974 11.717 1.00 88.56 192 LYS A N 1
ATOM 1572 C CA . LYS A 1 192 ? -1.800 -14.041 12.618 1.00 88.56 192 LYS A CA 1
ATOM 1573 C C . LYS A 1 192 ? -2.317 -12.798 11.906 1.00 88.56 192 LYS A C 1
ATOM 1575 O O . LYS A 1 192 ? -3.244 -12.174 12.408 1.00 88.56 192 LYS A O 1
ATOM 1580 N N . LYS A 1 193 ? -1.776 -12.436 10.735 1.00 90.31 193 LYS A N 1
ATOM 1581 C CA . LYS A 1 193 ? -2.161 -11.211 10.001 1.00 90.31 193 LYS A CA 1
ATOM 1582 C C . LYS A 1 193 ? -3.670 -11.045 9.859 1.00 90.31 193 LYS A C 1
ATOM 1584 O O . LYS A 1 193 ? -4.195 -9.962 10.098 1.00 90.31 193 LYS A O 1
ATOM 1589 N N . LYS A 1 194 ? -4.372 -12.132 9.536 1.00 92.19 194 LYS A N 1
ATOM 1590 C CA . LYS A 1 194 ? -5.833 -12.138 9.424 1.00 92.19 194 LYS A CA 1
ATOM 1591 C C . LYS A 1 194 ? -6.517 -11.656 10.704 1.00 92.19 194 LYS A C 1
ATOM 1593 O O . LYS A 1 194 ? -7.397 -10.810 10.637 1.00 92.19 194 LYS A O 1
ATOM 1598 N N . GLU A 1 195 ? -6.091 -12.156 11.860 1.00 93.12 195 GLU A N 1
ATOM 1599 C CA . GLU A 1 195 ? -6.663 -11.786 13.158 1.00 93.12 195 GLU A CA 1
ATOM 1600 C C . GLU A 1 195 ? -6.447 -10.300 13.462 1.00 93.12 195 GLU A C 1
ATOM 1602 O O . GLU A 1 195 ? -7.378 -9.623 13.896 1.00 93.12 195 GLU A O 1
ATOM 1607 N N . TYR A 1 196 ? -5.255 -9.772 13.166 1.00 94.19 196 TYR A N 1
ATOM 1608 C CA . TYR A 1 196 ? -4.952 -8.347 13.326 1.00 94.19 196 TYR A CA 1
ATOM 1609 C C . TYR A 1 196 ? -5.808 -7.469 12.408 1.00 94.19 196 TYR A C 1
ATOM 1611 O O . TYR A 1 196 ? -6.331 -6.447 12.848 1.00 94.19 196 TYR A O 1
ATOM 1619 N N . PHE A 1 197 ? -6.000 -7.865 11.146 1.00 94.06 197 PHE A N 1
ATOM 1620 C CA . PHE A 1 197 ? -6.837 -7.106 10.215 1.00 94.06 197 PHE A CA 1
ATOM 1621 C C . PHE A 1 197 ? -8.322 -7.151 10.577 1.00 94.06 197 PHE A C 1
ATOM 1623 O O . PHE A 1 197 ? -8.990 -6.125 10.473 1.00 94.06 197 PHE A O 1
ATOM 1630 N N . GLU A 1 198 ? -8.831 -8.286 11.055 1.00 93.81 198 GLU A N 1
ATOM 1631 C CA . GLU A 1 198 ? -10.201 -8.385 11.572 1.00 93.81 198 GLU A CA 1
ATOM 1632 C C . GLU A 1 198 ? -10.389 -7.547 12.844 1.00 93.81 198 GLU A C 1
ATOM 1634 O O . GLU A 1 198 ? -11.402 -6.861 12.998 1.00 93.81 198 GLU A O 1
ATOM 1639 N N . LEU A 1 199 ? -9.399 -7.541 13.744 1.00 95.56 199 LEU A N 1
ATOM 1640 C CA . LEU A 1 199 ? -9.420 -6.694 14.935 1.00 95.56 199 LEU A CA 1
ATOM 1641 C C . LEU A 1 199 ? -9.420 -5.208 14.560 1.00 95.56 199 LEU A C 1
ATOM 1643 O O . LEU A 1 199 ? -10.250 -4.456 15.071 1.00 95.56 199 LEU A O 1
ATOM 1647 N N . LEU A 1 200 ? -8.555 -4.803 13.626 1.00 95.44 200 LEU A N 1
ATOM 1648 C CA . LEU A 1 200 ? -8.533 -3.447 13.085 1.00 95.44 200 LEU A CA 1
ATOM 1649 C C . LEU A 1 200 ? -9.886 -3.063 12.493 1.00 95.44 200 LEU A C 1
ATOM 1651 O O . LEU A 1 200 ? -10.439 -2.026 12.857 1.00 95.44 200 LEU A O 1
ATOM 1655 N N . LYS A 1 201 ? -10.446 -3.917 11.628 1.00 95.06 201 LYS A N 1
ATOM 1656 C CA . LYS A 1 201 ? -11.753 -3.690 11.005 1.00 95.06 201 LYS A CA 1
ATOM 1657 C C . LYS A 1 201 ? -12.835 -3.489 12.071 1.00 95.06 201 LYS A C 1
ATOM 1659 O O . LYS A 1 201 ? -13.604 -2.534 12.009 1.00 95.06 201 LYS A O 1
ATOM 1664 N N . LYS A 1 202 ? -12.851 -4.346 13.095 1.00 95.50 202 LYS A N 1
ATOM 1665 C CA . LYS A 1 202 ? -13.797 -4.269 14.214 1.00 95.50 202 LYS A CA 1
ATOM 1666 C C . LYS A 1 202 ? -13.651 -2.981 15.026 1.00 95.50 202 LYS A C 1
ATOM 1668 O O . LYS A 1 202 ? -14.665 -2.419 15.427 1.00 95.50 202 LYS A O 1
ATOM 1673 N N . MET A 1 203 ? -12.427 -2.533 15.302 1.00 96.88 203 MET A 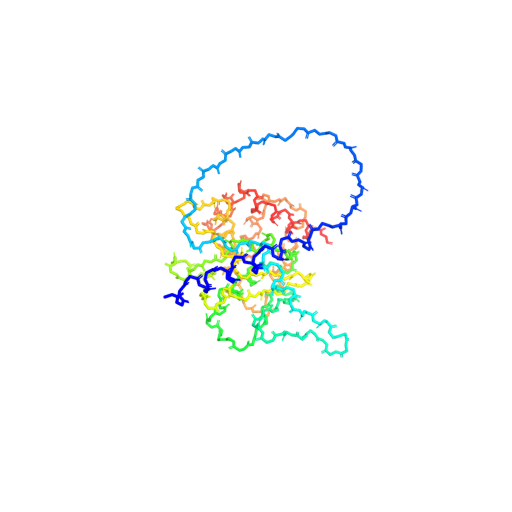N 1
ATOM 1674 C CA . MET A 1 203 ? -12.180 -1.339 16.119 1.00 96.88 203 MET A CA 1
ATOM 1675 C C . MET A 1 203 ? -12.418 -0.030 15.361 1.00 96.88 203 MET A C 1
ATOM 1677 O O . MET A 1 203 ? -12.796 0.958 15.985 1.00 96.88 203 MET A O 1
ATOM 1681 N N . LEU A 1 204 ? -12.247 -0.031 14.035 1.00 96.50 204 LEU A N 1
ATOM 1682 C CA . LEU A 1 204 ? -12.610 1.093 13.166 1.00 96.50 204 LEU A CA 1
ATOM 1683 C C . LEU A 1 204 ? -14.124 1.208 12.936 1.00 96.50 204 LEU A C 1
ATOM 1685 O O . LEU A 1 204 ? -14.592 2.255 12.492 1.00 96.50 204 LEU A O 1
ATOM 1689 N N . ASN A 1 205 ? -14.901 0.165 13.238 1.00 93.75 205 ASN A N 1
ATOM 1690 C CA . ASN A 1 205 ? -16.344 0.199 13.041 1.00 93.75 205 ASN A CA 1
ATOM 1691 C C . ASN A 1 205 ? -17.002 1.291 13.909 1.00 93.75 205 ASN A C 1
ATOM 1693 O O . ASN A 1 205 ? -16.860 1.308 15.134 1.00 93.75 205 ASN A O 1
ATOM 1697 N N . GLY A 1 206 ? -17.730 2.206 13.271 1.00 90.69 206 GLY A N 1
ATOM 1698 C CA . GLY A 1 206 ? -18.356 3.369 13.902 1.00 90.69 206 GLY A CA 1
ATOM 1699 C C . GLY A 1 206 ? -17.387 4.500 14.266 1.00 90.69 206 GLY A C 1
ATOM 1700 O O . GLY A 1 206 ? -17.785 5.417 14.985 1.00 90.69 206 GLY A O 1
ATOM 1701 N N . LYS A 1 207 ? -16.134 4.444 13.801 1.00 95.19 207 LYS A N 1
ATOM 1702 C CA . LYS A 1 207 ? -15.112 5.475 14.021 1.00 95.19 207 LYS A CA 1
ATOM 1703 C C . LYS A 1 207 ? -15.006 6.446 12.853 1.00 95.19 207 LYS A C 1
ATOM 1705 O O . LYS A 1 207 ? -15.449 6.151 11.741 1.00 95.19 207 LYS A O 1
ATOM 1710 N N . SER A 1 208 ? -14.424 7.613 13.115 1.00 95.38 208 SER A N 1
ATOM 1711 C CA . SER A 1 208 ? -14.075 8.577 12.077 1.00 95.38 208 SER A CA 1
ATOM 1712 C C . SER A 1 208 ? -12.646 8.360 11.572 1.00 95.38 208 SER A C 1
ATOM 1714 O O . SER A 1 208 ? -11.882 7.538 12.075 1.00 95.38 208 SER A O 1
ATOM 1716 N N . VAL A 1 209 ? -12.276 9.114 10.542 1.00 95.56 209 VAL A N 1
ATOM 1717 C CA . VAL A 1 209 ? -10.933 9.108 9.941 1.00 95.56 209 VAL A CA 1
ATOM 1718 C C . VAL A 1 209 ? -9.874 9.547 10.946 1.00 95.56 209 VAL A C 1
ATOM 1720 O O . VAL A 1 209 ? -8.754 9.043 10.949 1.00 95.56 209 VAL A O 1
ATOM 1723 N N . GLU A 1 210 ? -10.239 10.489 11.810 1.00 96.88 210 GLU A N 1
ATOM 1724 C CA . GLU A 1 210 ? -9.382 11.067 12.837 1.00 96.88 210 GLU A CA 1
ATOM 1725 C C . GLU A 1 210 ? -9.025 10.056 13.936 1.00 96.88 210 GLU A C 1
ATOM 1727 O O . GLU A 1 210 ? -7.964 10.179 14.545 1.00 96.88 210 GLU A O 1
ATOM 1732 N N . ASP A 1 211 ? -9.858 9.031 14.142 1.00 96.69 211 ASP A N 1
ATOM 1733 C CA . ASP A 1 211 ? -9.606 7.947 15.097 1.00 96.69 211 ASP A CA 1
ATOM 1734 C C . ASP A 1 211 ? -8.595 6.912 14.568 1.00 96.69 211 ASP A C 1
ATOM 1736 O O . ASP A 1 211 ? -8.047 6.129 15.348 1.00 96.69 211 ASP A O 1
ATOM 1740 N N . PHE A 1 212 ? -8.331 6.878 13.254 1.00 97.12 212 PHE A N 1
ATOM 1741 C CA . PHE A 1 212 ? -7.508 5.837 12.631 1.00 97.12 212 PHE A CA 1
ATOM 1742 C C . PHE A 1 212 ? -6.113 5.681 13.264 1.00 97.12 212 PHE A C 1
ATOM 1744 O O . PHE A 1 212 ? -5.753 4.543 13.560 1.00 97.12 212 PHE A O 1
ATOM 1751 N N . PRO A 1 213 ? -5.322 6.746 13.524 1.00 97.19 213 PRO A N 1
ATOM 1752 C CA . PRO A 1 213 ? -3.995 6.599 14.124 1.00 97.19 213 PRO A CA 1
ATOM 1753 C C . PRO A 1 213 ? -4.032 5.953 15.510 1.00 97.19 213 PRO A C 1
ATOM 1755 O O . PRO A 1 213 ? -3.123 5.205 15.861 1.00 97.19 213 PRO A O 1
ATOM 1758 N N . ASP A 1 214 ? -5.082 6.230 16.282 1.00 97.44 214 ASP A N 1
ATOM 1759 C CA . ASP A 1 214 ? -5.241 5.738 17.649 1.00 97.44 214 ASP A CA 1
ATOM 1760 C C . ASP A 1 214 ? -5.641 4.263 17.641 1.00 97.44 214 ASP A C 1
ATOM 1762 O O . ASP A 1 214 ? -5.024 3.448 18.320 1.00 97.44 214 ASP A O 1
ATOM 1766 N N . VAL A 1 215 ? -6.597 3.899 16.785 1.00 97.06 215 VAL A N 1
ATOM 1767 C CA . VAL A 1 215 ? -6.997 2.503 16.591 1.00 97.06 215 VAL A CA 1
ATOM 1768 C C . VAL A 1 215 ? -5.847 1.675 16.009 1.00 97.06 215 VAL A C 1
ATOM 1770 O O . VAL A 1 215 ? -5.585 0.567 16.469 1.00 97.06 215 VAL A O 1
ATOM 1773 N N . PHE A 1 216 ? -5.126 2.209 15.021 1.00 96.00 216 PHE A N 1
ATOM 1774 C CA . PHE A 1 216 ? -3.954 1.552 14.446 1.00 96.00 216 PHE A CA 1
ATOM 1775 C C . PHE A 1 216 ? -2.873 1.327 15.512 1.00 96.00 216 PHE A C 1
ATOM 1777 O O . PHE A 1 216 ? -2.309 0.235 15.600 1.00 96.00 216 PHE A O 1
ATOM 1784 N N . TYR A 1 217 ? -2.634 2.326 16.368 1.00 95.50 217 TYR A N 1
ATOM 1785 C CA . TYR A 1 217 ? -1.709 2.206 17.489 1.00 95.50 217 TYR A CA 1
ATOM 1786 C C . TYR A 1 217 ? -2.112 1.106 18.474 1.00 95.50 217 TYR A C 1
ATOM 1788 O O . TYR A 1 217 ? -1.271 0.291 18.844 1.00 95.50 217 TYR A O 1
ATOM 1796 N N . GLU A 1 218 ? -3.389 1.036 18.853 1.00 95.19 218 GLU A N 1
ATOM 1797 C CA . GLU A 1 218 ? -3.900 0.017 19.775 1.00 95.19 218 GLU A CA 1
ATOM 1798 C C . GLU A 1 218 ? -3.806 -1.406 19.202 1.00 95.19 218 GLU A C 1
ATOM 1800 O O . GLU A 1 218 ? -3.462 -2.339 19.927 1.00 95.19 218 GLU A O 1
ATOM 1805 N N . VAL A 1 219 ? -4.081 -1.584 17.906 1.00 94.62 219 VAL A N 1
A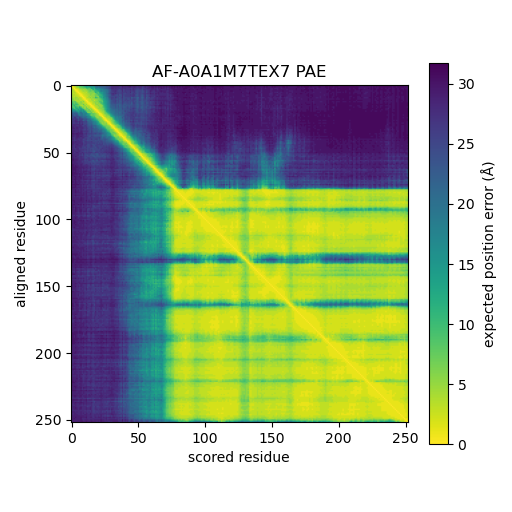TOM 1806 C CA . VAL A 1 219 ? -4.101 -2.910 17.266 1.00 94.62 219 VAL A CA 1
ATOM 1807 C C . VAL A 1 219 ? -2.702 -3.466 17.041 1.00 94.62 219 VAL A C 1
ATOM 1809 O O . VAL A 1 219 ? -2.453 -4.638 17.321 1.00 94.62 219 VAL A O 1
ATOM 1812 N N . PHE A 1 220 ? -1.788 -2.643 16.527 1.00 92.69 220 PHE A N 1
ATOM 1813 C CA . PHE A 1 220 ? -0.431 -3.088 16.197 1.00 92.69 220 PHE A CA 1
ATOM 1814 C C . PHE A 1 220 ? 0.567 -2.848 17.335 1.00 92.69 220 PHE A C 1
ATOM 1816 O O . PHE A 1 220 ? 1.703 -3.301 17.245 1.00 92.69 220 PHE A O 1
ATOM 1823 N N . ASN A 1 221 ? 0.144 -2.195 18.426 1.00 89.38 221 ASN A N 1
ATOM 1824 C CA . ASN A 1 221 ? 0.991 -1.844 19.569 1.00 89.38 221 ASN A CA 1
ATOM 1825 C C . ASN A 1 221 ? 2.286 -1.134 19.122 1.00 89.38 221 ASN A C 1
ATOM 1827 O O . ASN A 1 221 ? 3.394 -1.489 19.531 1.00 89.38 221 ASN A O 1
ATOM 1831 N N . THR A 1 222 ? 2.127 -0.162 18.219 1.00 89.12 222 THR A N 1
ATOM 1832 C CA . THR A 1 222 ? 3.235 0.611 17.637 1.00 89.12 222 THR A CA 1
ATOM 1833 C C . THR A 1 222 ? 3.754 1.672 18.624 1.00 89.12 222 THR A C 1
ATOM 1835 O O . THR A 1 222 ? 3.394 1.675 19.799 1.00 89.12 222 THR A O 1
ATOM 1838 N N . THR A 1 223 ? 4.638 2.577 18.198 1.00 92.69 223 THR A N 1
ATOM 1839 C CA . THR A 1 223 ? 5.195 3.629 19.067 1.00 92.69 223 THR A CA 1
ATOM 1840 C C . THR A 1 223 ? 4.353 4.908 19.053 1.00 92.69 223 THR A C 1
ATOM 1842 O O . THR A 1 223 ? 3.722 5.246 18.050 1.00 92.69 223 THR A O 1
ATOM 1845 N N . GLU A 1 224 ? 4.379 5.673 20.153 1.00 94.25 224 GLU A N 1
ATOM 1846 C CA . GLU A 1 224 ? 3.728 6.997 20.223 1.00 94.25 224 GLU A CA 1
ATOM 1847 C C . GLU A 1 224 ? 4.274 7.959 19.152 1.00 94.25 224 GLU A C 1
ATOM 1849 O O . GLU A 1 224 ? 3.536 8.762 18.587 1.00 94.25 224 GLU A O 1
ATOM 1854 N N . GLU A 1 225 ? 5.555 7.826 18.797 1.00 94.69 225 GLU A N 1
ATOM 1855 C CA . GLU A 1 225 ? 6.161 8.570 17.691 1.00 94.69 225 GLU A CA 1
ATOM 1856 C C . GLU A 1 225 ? 5.480 8.258 16.350 1.00 94.69 225 GLU A C 1
ATOM 1858 O O . GLU A 1 225 ? 5.098 9.178 15.624 1.00 94.69 225 GLU A O 1
ATOM 1863 N N . LYS A 1 226 ? 5.267 6.974 16.028 1.00 93.00 226 LYS A N 1
ATOM 1864 C CA . LYS A 1 226 ? 4.577 6.560 14.797 1.00 93.00 226 LYS A CA 1
ATOM 1865 C C . LYS A 1 226 ? 3.112 6.993 14.795 1.00 93.00 226 LYS A C 1
ATOM 1867 O O . LYS A 1 226 ? 2.618 7.453 13.766 1.00 93.00 226 LYS A O 1
ATOM 1872 N N . ARG A 1 227 ? 2.430 6.916 15.941 1.00 95.94 227 ARG A N 1
ATOM 1873 C CA . ARG A 1 227 ? 1.055 7.414 16.109 1.00 95.94 227 ARG A CA 1
ATOM 1874 C C . ARG A 1 227 ? 0.956 8.905 15.796 1.00 95.94 227 ARG A C 1
ATOM 1876 O O . ARG A 1 227 ? 0.125 9.314 14.985 1.00 95.94 227 ARG A O 1
ATOM 1883 N N . GLU A 1 228 ? 1.828 9.719 16.387 1.00 97.12 228 GLU A N 1
ATOM 1884 C CA . GLU A 1 228 ? 1.855 11.160 16.130 1.00 97.12 228 GLU A CA 1
ATOM 1885 C C . GLU A 1 228 ? 2.266 11.468 14.684 1.00 97.12 228 GLU A C 1
ATOM 1887 O O . GLU A 1 228 ? 1.751 12.400 14.057 1.00 97.12 228 GLU A O 1
ATOM 1892 N N . ARG A 1 229 ? 3.136 10.644 14.094 1.00 96.25 229 ARG A N 1
ATOM 1893 C CA . ARG A 1 229 ? 3.480 10.764 12.678 1.00 96.25 229 ARG A CA 1
ATOM 1894 C C . ARG A 1 229 ? 2.271 10.525 11.775 1.00 96.25 229 ARG A C 1
ATOM 1896 O O . ARG A 1 229 ? 1.999 11.361 10.916 1.00 96.25 229 ARG A O 1
ATOM 1903 N N . LEU A 1 230 ? 1.495 9.466 12.014 1.00 96.44 230 LEU A N 1
ATOM 1904 C CA . LEU A 1 230 ? 0.248 9.187 11.290 1.00 96.44 230 LEU A CA 1
ATOM 1905 C C . LEU A 1 230 ? -0.775 10.323 11.441 1.00 96.44 230 LEU A C 1
ATOM 1907 O O . LEU A 1 230 ? -1.381 10.736 10.452 1.00 96.44 230 LEU A O 1
ATOM 1911 N N . ARG A 1 231 ? -0.922 10.896 12.644 1.00 96.94 231 ARG A N 1
ATOM 1912 C CA . ARG A 1 231 ? -1.783 12.074 12.871 1.00 96.94 231 ARG A CA 1
ATOM 1913 C C . ARG A 1 231 ? -1.363 13.277 12.035 1.00 96.94 231 ARG A C 1
ATOM 1915 O O . ARG A 1 231 ? -2.211 13.993 11.506 1.00 96.94 231 ARG A O 1
ATOM 1922 N N . ASN A 1 232 ? -0.063 13.507 11.888 1.00 97.00 232 ASN A N 1
ATOM 1923 C CA . ASN A 1 232 ? 0.433 14.592 11.049 1.00 97.00 232 ASN A CA 1
ATOM 1924 C C . ASN A 1 232 ? 0.222 14.315 9.556 1.00 97.00 232 ASN A C 1
ATOM 1926 O O . ASN A 1 232 ? -0.172 15.230 8.832 1.00 97.00 232 ASN A O 1
ATOM 1930 N N . LEU A 1 233 ? 0.394 13.066 9.115 1.00 97.00 233 LEU A N 1
ATOM 1931 C CA . LEU A 1 233 ? 0.138 12.654 7.732 1.00 97.00 233 LEU A CA 1
ATOM 1932 C C . LEU A 1 233 ? -1.343 12.767 7.342 1.00 97.00 233 LEU A C 1
ATOM 1934 O O . LEU A 1 233 ? -1.633 13.029 6.183 1.00 97.00 233 LEU A O 1
ATOM 1938 N N . LEU A 1 234 ? -2.294 12.685 8.279 1.00 95.88 234 LEU A N 1
ATOM 1939 C CA . LEU A 1 234 ? -3.723 12.917 7.995 1.00 95.88 234 LEU A CA 1
ATOM 1940 C C . LEU A 1 234 ? -4.055 14.326 7.472 1.00 95.88 234 LEU A C 1
ATOM 1942 O O . LEU A 1 234 ? -5.125 14.534 6.901 1.00 95.88 234 LEU A O 1
ATOM 1946 N N . LYS A 1 235 ? -3.156 15.304 7.643 1.00 94.88 235 LYS A N 1
ATOM 1947 C CA . LYS A 1 235 ? -3.309 16.647 7.050 1.00 94.88 235 LYS A CA 1
ATOM 1948 C C . LYS A 1 235 ? -3.182 16.615 5.523 1.00 94.88 235 LYS A C 1
ATOM 1950 O O . LYS A 1 235 ? -3.638 17.535 4.846 1.00 94.88 235 LYS A O 1
ATOM 1955 N N . ASN A 1 236 ? -2.567 15.566 4.986 1.00 96.62 236 ASN A N 1
ATOM 1956 C CA . ASN A 1 236 ? -2.412 15.327 3.566 1.00 96.62 236 ASN A CA 1
ATOM 1957 C C . ASN A 1 236 ? -3.711 14.788 2.949 1.00 96.62 236 ASN A C 1
ATOM 1959 O O . ASN A 1 236 ? -4.267 13.796 3.420 1.00 96.62 236 ASN A O 1
ATOM 1963 N N . LYS A 1 237 ? -4.174 15.399 1.852 1.00 95.19 237 LYS A N 1
ATOM 1964 C CA . LYS A 1 237 ? -5.442 15.025 1.201 1.00 95.19 237 LYS A CA 1
ATOM 1965 C C . LYS A 1 237 ? -5.446 13.593 0.668 1.00 95.19 237 LYS A C 1
ATOM 1967 O O . LYS A 1 237 ? -6.447 12.897 0.816 1.00 95.19 237 LYS A O 1
ATOM 1972 N N . ARG A 1 238 ? -4.340 13.150 0.064 1.00 94.88 238 ARG A N 1
ATOM 1973 C CA . ARG A 1 238 ? -4.213 11.806 -0.515 1.00 94.88 238 ARG A CA 1
ATOM 1974 C C . ARG A 1 238 ? -4.240 10.739 0.576 1.00 94.88 238 ARG A C 1
ATOM 1976 O O . ARG A 1 238 ? -4.988 9.774 0.462 1.00 94.88 238 ARG A O 1
ATOM 1983 N N . VAL A 1 239 ? -3.477 10.942 1.652 1.00 96.94 239 VAL A N 1
ATOM 1984 C CA . VAL A 1 239 ? -3.483 10.047 2.823 1.00 96.94 239 VAL A CA 1
ATOM 1985 C C . VAL A 1 239 ? -4.871 10.010 3.461 1.00 96.94 239 VAL A C 1
ATOM 1987 O O . VAL A 1 239 ? -5.409 8.928 3.685 1.00 96.94 239 VAL A O 1
ATOM 1990 N N . LYS A 1 240 ? -5.484 11.180 3.689 1.00 97.06 240 LYS A N 1
ATOM 1991 C CA . LYS A 1 240 ? -6.823 11.282 4.276 1.00 97.06 240 LYS A CA 1
ATOM 1992 C C . LYS A 1 240 ? -7.867 10.521 3.458 1.00 97.06 240 LYS A C 1
ATOM 1994 O O . LYS A 1 240 ? -8.608 9.732 4.029 1.00 97.06 240 LYS A O 1
ATOM 1999 N N . SER A 1 241 ? -7.878 10.700 2.138 1.00 95.81 241 SER A N 1
ATOM 2000 C CA . SER A 1 241 ? -8.824 10.025 1.240 1.00 95.81 241 SER A CA 1
ATOM 2001 C C . SER A 1 241 ? -8.682 8.499 1.263 1.00 95.81 241 SER A C 1
ATOM 2003 O O . SER A 1 241 ? -9.680 7.781 1.249 1.00 95.81 241 SER A O 1
ATOM 2005 N N . VAL A 1 242 ? -7.453 7.985 1.349 1.00 95.69 242 VAL A N 1
ATOM 2006 C CA . VAL A 1 242 ? -7.222 6.540 1.479 1.00 95.69 242 VAL A CA 1
ATOM 2007 C C . VAL A 1 242 ? -7.708 6.019 2.831 1.00 95.69 242 VAL A C 1
ATOM 2009 O O . VAL A 1 242 ? -8.336 4.963 2.891 1.00 95.69 242 VAL A O 1
ATOM 2012 N N . ILE A 1 243 ? -7.470 6.755 3.917 1.00 96.69 243 ILE A N 1
ATOM 2013 C CA . ILE A 1 243 ? -7.946 6.359 5.249 1.00 96.69 243 ILE A CA 1
ATOM 2014 C C . ILE A 1 243 ? -9.478 6.448 5.340 1.00 96.69 243 ILE A C 1
ATOM 2016 O O . ILE A 1 243 ? -10.099 5.571 5.934 1.00 96.69 243 ILE A O 1
ATOM 2020 N N . GLU A 1 244 ? -10.105 7.437 4.704 1.00 96.06 244 GLU A N 1
ATOM 2021 C CA . GLU A 1 244 ? -11.565 7.522 4.546 1.00 96.06 244 GLU A CA 1
ATOM 2022 C C . GLU A 1 244 ? -12.144 6.260 3.913 1.00 96.06 244 GLU A C 1
ATOM 2024 O O . GLU A 1 244 ? -13.127 5.711 4.411 1.00 96.06 244 GLU A O 1
ATOM 2029 N N . GLU A 1 245 ? -11.517 5.762 2.849 1.00 95.38 245 GLU A N 1
ATOM 2030 C CA . GLU A 1 245 ? -11.924 4.505 2.234 1.00 95.38 245 GLU A CA 1
ATOM 2031 C C . GLU A 1 245 ? -11.735 3.315 3.180 1.00 95.38 245 GLU A C 1
ATOM 2033 O O . GLU A 1 245 ? -12.658 2.520 3.330 1.00 95.38 245 GLU A O 1
ATOM 2038 N N . ILE A 1 246 ? -10.578 3.204 3.837 1.00 95.06 246 ILE A N 1
ATOM 2039 C CA . ILE A 1 246 ? -10.281 2.141 4.811 1.00 95.06 246 ILE A CA 1
ATOM 2040 C C . ILE A 1 246 ? -11.357 2.103 5.906 1.00 95.06 246 ILE A C 1
ATOM 2042 O O . ILE A 1 246 ? -11.927 1.044 6.170 1.00 95.06 246 ILE A O 1
ATOM 2046 N N . VAL A 1 247 ? -11.671 3.249 6.514 1.00 95.81 247 VAL A N 1
ATOM 2047 C CA . VAL A 1 247 ? -12.682 3.362 7.578 1.00 95.81 247 VAL A CA 1
ATOM 2048 C C . VAL A 1 247 ? -14.079 3.042 7.043 1.00 95.81 247 VAL A C 1
ATOM 2050 O O . VAL A 1 247 ? -14.829 2.293 7.666 1.00 95.81 247 VAL A O 1
ATOM 2053 N N . ARG A 1 248 ? -14.437 3.537 5.854 1.00 94.56 248 ARG A N 1
ATOM 2054 C CA . ARG A 1 248 ? -15.722 3.224 5.210 1.00 94.56 248 ARG A CA 1
ATOM 2055 C C . ARG A 1 248 ? -15.875 1.729 4.920 1.00 94.56 248 ARG A C 1
ATOM 2057 O O . ARG A 1 248 ? -16.935 1.166 5.188 1.00 94.56 248 ARG A O 1
ATOM 2064 N N . ASN A 1 249 ? -14.829 1.085 4.412 1.00 92.44 249 ASN A N 1
ATOM 2065 C CA . ASN A 1 249 ? -14.833 -0.345 4.113 1.00 92.44 249 ASN A CA 1
ATOM 2066 C C . ASN A 1 249 ? -14.832 -1.189 5.398 1.00 92.44 249 ASN A C 1
ATOM 2068 O O . ASN A 1 249 ? -15.323 -2.317 5.391 1.00 92.44 249 ASN A O 1
ATOM 2072 N N . ALA A 1 250 ? -14.333 -0.648 6.514 1.00 89.31 250 ALA A N 1
ATOM 2073 C CA . ALA A 1 250 ? -14.465 -1.271 7.827 1.00 89.31 250 ALA A CA 1
ATOM 2074 C C . ALA A 1 250 ? -15.908 -1.249 8.366 1.00 89.31 250 ALA A C 1
ATOM 2076 O O . ALA A 1 250 ? -16.314 -2.191 9.042 1.00 89.31 250 ALA A O 1
ATOM 2077 N N . ASN A 1 251 ? -16.685 -0.222 8.007 1.00 81.44 251 ASN A N 1
ATOM 2078 C CA . ASN A 1 251 ? -18.101 -0.064 8.366 1.00 81.44 251 ASN A CA 1
ATOM 2079 C C . ASN A 1 251 ? -19.074 -0.873 7.481 1.00 81.44 251 ASN A C 1
ATOM 2081 O O . ASN A 1 251 ? -20.279 -0.847 7.736 1.00 81.44 251 ASN A O 1
ATOM 2085 N N . SER A 1 252 ? -18.571 -1.537 6.432 1.00 78.62 252 SER A N 1
ATOM 2086 C CA . SER A 1 252 ? -19.350 -2.354 5.483 1.00 78.62 252 SER A CA 1
ATOM 2087 C C . SER A 1 252 ? -19.257 -3.843 5.815 1.00 78.62 252 SER A C 1
ATOM 2089 O O . SER A 1 252 ? -20.318 -4.500 5.796 1.00 78.62 252 SER A O 1
#

Solvent-accessible surface area (backbone atoms only — not comparable to full-atom values): 15357 Å² total; per-resi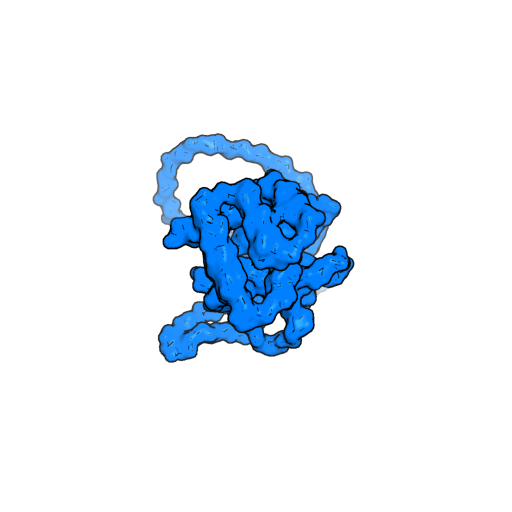due (Å²): 121,77,69,60,61,61,52,53,56,55,52,58,58,54,59,64,66,72,71,78,81,84,86,82,90,79,91,78,83,91,79,90,82,87,86,85,85,80,88,77,92,72,90,74,73,95,82,73,89,78,49,78,72,56,52,55,69,65,69,66,66,76,84,60,81,44,88,90,78,51,86,60,78,58,90,78,59,56,33,41,40,43,80,48,85,75,12,38,45,72,46,75,75,97,69,59,65,82,56,44,40,14,58,44,43,52,40,51,32,42,58,53,73,47,84,85,51,73,80,79,43,48,35,48,30,42,58,68,88,74,77,72,75,64,27,24,37,51,75,90,47,48,90,21,33,36,35,41,78,84,70,50,76,45,52,42,58,58,23,32,54,79,90,69,97,72,77,58,65,66,49,52,50,39,34,48,53,41,52,57,47,23,60,65,50,72,74,44,56,76,90,50,40,44,58,52,52,52,50,43,32,60,65,34,42,92,51,58,66,84,47,45,38,60,49,51,30,69,68,69,66,60,53,72,68,58,30,54,48,45,56,58,42,50,76,36,68,69,44,35,54,53,43,43,48,41,38,52,51,34,63,104

Secondary structure (DSSP, 8-state):
-HHHHHHHHHHHHHHHHTTS-------------------------TTS-S-HHHHHHHHTS-----TTT-----SS-EEEEEEETTEEEEE--SS-HHHHHHHHHHHHTS-TTSPP-HHHHTT-BEEGGGS-TTSEE-GGGTT-EEE-TTS-EEEHHHHB---SSS--HHHHHHHHHHHHHHHHHHTS-HHHHHHHHHHHHHHHTT--GGGHHHHHHHHHT--HHHHHHHHHHTTSHHHHHHHHHHHHHHT-

Organism: NCBI:txid1121883

Foldseek 3Di:
DVVVVVVVVVVVVVVVVVPPPDDDDDDDDDDDDDDDDDDDDDDDDDDPPDDPPVVVVVVPPDQDQPVVPGGDDDPQWEWEWDQDLLWIAIDGPDDDCVQCQLVRLLRLLDGSLFDDDQVLQFALAEDPPPPPPRNHHDPVQQSYWYQYPVRDIGGVVRSHFDDDDDGDVLSVLSSVSSVLSSVLRVPDDPVCSSVLSLQLLVQLAVHDLLCNLVSVCVSSVDDPVSSVSLNVSCVRPVSVVSSRSVSVSSND

pLDDT: mean 74.14, std 24.86, range [25.62, 97.44]